Protein 4IX7 (pdb70)

Foldseek 3Di:
DFDDQQADLRQDATPVQVVPADLQDLLSNLLSLPVRRDPLVLLLQAAPDQDDDPVQPPHDDDRHHDDNSSLVSSLSRSCVRNVDDSVVSNVSSRVSSNVSNPCVVVVVV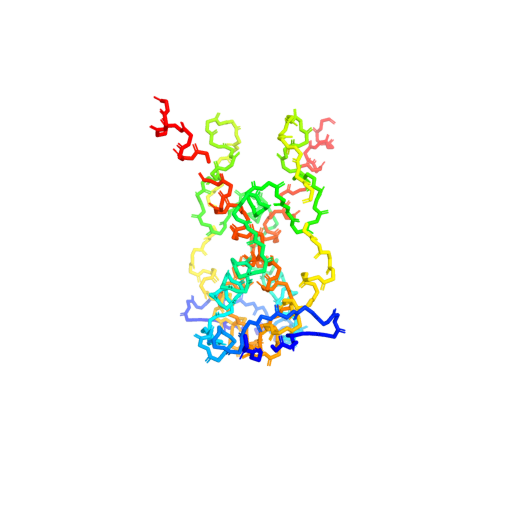D/DFDDQLAPLRQDFGPVLVVPQPLQDLLSNLLSLPVRRDPLVLLLQAAPPQDDDPVAPVHDDHGGHDDNSSLVSSLSNNCVSHVDDSVVSNVSSRVSSNVSNPVPVVVVVD

Sequence (220 aa):
DNVVSIGPNNTCVPASVFENINWSSVCSLATRRKLLVTIFDRETLATHSVTGKPSPAFKDQDKPLKRLDPGKIQDIIFAVTHKCCNASEKEVRRNNAITTKCADENKKIQNVKRRDNVVSIGPNNTCVPASVFENINWSSVCSLATRRKLLVTIFDRETLATHSVTGKPSPAFKDQDKPLKRLDPGKIQDIIFAVTHKCCNASEKEVRRNAITTKCADENKKIQNVKRR

Secondary structure (DSSP, 8-state):
----B-STT--B--HHHHTT--TTSHHHHHHHHHHHHS-HHHHHH--SS-PPPGGGTTS--------HHHHHHHHHHHHHHH---HHHHHHHHHHHHHHHH--HHHHHT-/----B-STT--B--HHHHHHS-TTSHHHHHHHHHHHHS-HHHHHH--SS----GGGTTS-PPP----HHHHHHHHHHHHHHH---HHHHHHHHHHHHHHHH--HHHHHH-

Radius of gyration: 21.56 Å; Cα contacts (8 Å, |Δi|>4): 276; chains: 2; bounding box: 58×49×48 Å

Structure (mmCIF, N/CA/C/O backbone):
data_4IX7
#
_entry.id   4IX7
#
_cell.length_a   43.382
_cell.length_b   75.464
_cell.length_c   89.809
_cell.angle_alpha   90.00
_cell.angle_beta   90.00
_cell.angle_gamma   90.00
#
_symmetry.space_group_name_H-M   'P 21 21 21'
#
loop_
_entity.id
_entity.type
_entity.pdbx_description
1 polymer "5'-D(*GP*TP*TP*CP*CP*AP*AP*TP*TP*GP*GP*AP*A)-3'"
2 polymer RE55538p
3 water water
#
loop_
_atom_site.group_PDB
_atom_site.id
_atom_site.type_symbol
_atom_site.label_atom_id
_atom_site.label_alt_id
_atom_site.label_comp_id
_atom_site.label_asym_id
_atom_site.label_entity_id
_atom_site.label_seq_id
_atom_site.pdbx_PDB_ins_code
_atom_site.Cartn_x
_atom_site.Cartn_y
_atom_site.Cartn_z
_atom_site.occupancy
_atom_site.B_iso_or_equiv
_atom_site.auth_seq_id
_atom_site.auth_comp_id
_atom_site.auth_asym_id
_atom_site.auth_atom_id
_atom_site.pdbx_PDB_model_num
ATOM 531 N N . ASP C 2 1 ? 38.572 -10.859 3.390 1.00 34.24 251 ASP A N 1
ATOM 532 C CA . ASP C 2 1 ? 37.677 -10.114 2.506 1.00 32.76 251 ASP A CA 1
ATOM 533 C C . ASP C 2 1 ? 36.871 -9.064 3.257 1.00 35.75 251 ASP A C 1
ATOM 534 O O . ASP C 2 1 ? 36.471 -9.275 4.405 1.00 35.32 251 ASP A O 1
ATOM 539 N N . ASN C 2 2 ? 36.629 -7.936 2.591 1.00 31.66 252 ASN A N 1
ATOM 540 C CA . ASN C 2 2 ? 35.750 -6.893 3.107 1.00 29.52 252 ASN A CA 1
ATOM 541 C C . ASN C 2 2 ? 34.366 -7.051 2.483 1.00 31.41 252 ASN A C 1
ATOM 542 O O . ASN C 2 2 ? 34.105 -6.564 1.378 1.00 29.28 252 ASN A O 1
ATOM 547 N N . VAL C 2 3 ? 33.488 -7.742 3.198 1.00 25.21 253 VAL A N 1
ATOM 548 C CA . VAL C 2 3 ? 32.175 -8.089 2.671 1.00 25.22 253 VAL A CA 1
ATOM 549 C C . VAL C 2 3 ? 31.156 -6.987 2.944 1.00 29.42 253 VAL A C 1
ATOM 550 O O . VAL C 2 3 ? 31.049 -6.486 4.067 1.00 27.16 253 VAL A O 1
ATOM 562 N N . VAL C 2 5 ? 27.336 -5.702 3.417 1.00 21.28 255 VAL A N 1
ATOM 563 C CA . VAL C 2 5 ? 26.076 -6.228 3.912 1.00 22.90 255 VAL A CA 1
ATOM 564 C C . VAL C 2 5 ? 24.931 -5.357 3.392 1.00 23.54 255 VAL A C 1
ATOM 565 O O . VAL C 2 5 ? 24.930 -4.141 3.592 1.00 21.06 255 VAL A O 1
ATOM 569 N N . SER C 2 6 ? 23.970 -5.975 2.707 1.00 19.71 256 SER A N 1
ATOM 570 C CA . SER C 2 6 ? 22.759 -5.283 2.269 1.00 20.53 256 SER A CA 1
ATOM 571 C C . SER C 2 6 ? 21.834 -5.081 3.464 1.00 22.66 256 SER A C 1
ATOM 572 O O . SER C 2 6 ? 21.439 -6.050 4.117 1.00 22.59 256 SER A O 1
ATOM 575 N N . ILE C 2 7 ? 21.486 -3.833 3.770 1.00 16.89 257 ILE A N 1
ATOM 576 C CA . ILE C 2 7 ? 20.728 -3.579 5.001 1.00 16.80 257 ILE A CA 1
ATOM 577 C C . ILE C 2 7 ? 19.210 -3.524 4.827 1.00 18.94 257 ILE A C 1
ATOM 578 O O . ILE C 2 7 ? 18.470 -3.527 5.814 1.00 19.12 257 ILE A O 1
ATOM 583 N N . GLY C 2 8 ? 18.744 -3.472 3.583 1.00 17.97 258 GLY A N 1
ATOM 584 C CA . GLY C 2 8 ? 17.314 -3.398 3.335 1.00 17.18 258 GLY A CA 1
ATOM 585 C C . GLY C 2 8 ? 16.957 -3.687 1.898 1.00 18.72 258 GLY A C 1
ATOM 586 O O . GLY C 2 8 ? 17.839 -3.930 1.074 1.00 19.61 258 GLY A O 1
ATOM 587 N N . PRO C 2 9 ? 15.656 -3.653 1.589 1.00 18.80 259 PRO A N 1
ATOM 588 C CA . PRO C 2 9 ? 15.169 -4.028 0.252 1.00 20.60 259 PRO A CA 1
ATOM 589 C C . PRO C 2 9 ? 15.739 -3.226 -0.922 1.00 20.87 259 PRO A C 1
ATOM 590 O O . PRO C 2 9 ? 15.669 -3.715 -2.052 1.00 22.27 259 PRO A O 1
ATOM 594 N N . ASN C 2 10 ? 16.276 -2.032 -0.685 1.00 19.87 260 ASN A N 1
ATOM 595 C CA . ASN C 2 10 ? 16.827 -1.234 -1.780 1.00 20.25 260 ASN A CA 1
ATOM 596 C C . ASN C 2 10 ? 18.326 -1.439 -1.976 1.00 17.89 260 ASN A C 1
ATOM 597 O O . ASN C 2 10 ? 18.966 -0.736 -2.761 1.00 20.88 260 ASN A O 1
ATOM 602 N N . ASN C 2 11 ? 18.871 -2.415 -1.256 1.00 19.41 261 ASN A N 1
ATOM 603 C CA . ASN C 2 11 ? 20.277 -2.793 -1.373 1.00 17.02 261 ASN A CA 1
ATOM 604 C C . ASN C 2 11 ? 21.271 -1.683 -0.998 1.00 17.97 261 ASN A C 1
ATOM 605 O O . ASN C 2 11 ? 22.384 -1.615 -1.523 1.00 21.00 261 ASN A O 1
ATOM 610 N N . THR C 2 12 ? 20.883 -0.826 -0.057 1.00 18.12 262 THR A N 1
ATOM 611 C CA . THR C 2 12 ? 21.856 0.078 0.536 1.00 15.15 262 THR A CA 1
ATOM 612 C C . THR C 2 12 ? 22.768 -0.789 1.393 1.00 15.05 262 THR A C 1
ATOM 613 O O . THR C 2 12 ? 22.286 -1.621 2.169 1.00 18.14 262 THR A O 1
ATOM 617 N N . CYS C 2 13 ? 24.076 -0.611 1.239 1.00 18.27 263 CYS A N 1
ATOM 618 C CA . CYS C 2 13 ? 25.041 -1.464 1.931 1.00 18.65 263 CYS A CA 1
ATOM 619 C C . CYS C 2 13 ? 25.995 -0.711 2.845 1.00 20.34 263 CYS A C 1
ATOM 620 O O . CYS C 2 13 ? 26.272 0.478 2.647 1.00 20.93 263 CYS A O 1
ATOM 623 N N . VAL C 2 14 ? 26.485 -1.431 3.850 1.00 19.09 264 VAL A N 1
ATOM 624 C CA . VAL C 2 14 ? 27.561 -0.971 4.716 1.00 18.46 264 VAL A CA 1
ATOM 625 C C . VAL C 2 14 ? 28.529 -2.139 4.868 1.00 19.66 264 VAL A C 1
ATOM 626 O O . VAL C 2 14 ? 28.132 -3.290 4.676 1.00 21.62 264 VAL A O 1
ATOM 630 N N . PRO C 2 15 ? 29.801 -1.859 5.201 1.00 18.28 265 PRO A N 1
ATOM 631 C CA . PRO C 2 15 ? 30.712 -2.992 5.392 1.00 16.70 265 PRO A CA 1
ATOM 632 C C . PRO C 2 15 ? 30.256 -3.879 6.545 1.00 20.97 265 PRO A C 1
ATOM 633 O O . PRO C 2 15 ? 29.638 -3.383 7.497 1.00 19.89 265 PRO A O 1
ATOM 637 N N . ALA C 2 16 ? 30.536 -5.178 6.453 1.00 19.76 266 ALA A N 1
ATOM 638 C CA . ALA C 2 16 ? 30.210 -6.095 7.542 1.00 21.46 266 ALA A CA 1
ATOM 639 C C . ALA C 2 16 ? 30.839 -5.645 8.854 1.00 19.88 266 ALA A C 1
ATOM 640 O O . ALA C 2 16 ? 30.227 -5.786 9.915 1.00 21.37 266 ALA A O 1
ATOM 642 N N . SER C 2 17 ? 32.050 -5.106 8.779 1.00 21.66 267 SER A N 1
ATOM 643 C CA . SER C 2 17 ? 32.756 -4.648 9.974 1.00 21.18 267 SER A CA 1
ATOM 644 C C . SER C 2 17 ? 31.929 -3.600 10.721 1.00 19.68 267 SER A C 1
ATOM 645 O O . SER C 2 17 ? 31.923 -3.564 11.952 1.00 25.76 267 SER A O 1
ATOM 648 N N . VAL C 2 18 ? 31.212 -2.769 9.971 1.00 17.60 268 VAL A N 1
ATOM 649 C CA . VAL C 2 18 ? 30.358 -1.763 10.578 1.00 19.19 268 VAL A CA 1
ATOM 650 C C . VAL C 2 18 ? 29.053 -2.390 11.069 1.00 18.53 268 VAL A C 1
ATOM 651 O O . VAL C 2 18 ? 28.660 -2.207 12.224 1.00 19.71 268 VAL A O 1
ATOM 655 N N . PHE C 2 19 ? 28.396 -3.155 10.198 1.00 17.77 269 PHE A N 1
ATOM 656 C CA . PHE C 2 19 ? 27.096 -3.736 10.516 1.00 20.38 269 PHE A CA 1
ATOM 657 C C . PHE C 2 19 ? 27.144 -4.605 11.770 1.00 17.37 269 PHE A C 1
ATOM 658 O O . PHE C 2 19 ? 26.272 -4.516 12.635 1.00 21.11 269 PHE A O 1
ATOM 666 N N . GLU C 2 20 ? 28.167 -5.443 11.865 1.00 21.64 270 GLU A N 1
ATOM 667 C CA . GLU C 2 20 ? 28.274 -6.377 12.984 1.00 19.93 270 GLU A CA 1
ATOM 668 C C . GLU C 2 20 ? 28.662 -5.713 14.302 1.00 19.60 270 GLU A C 1
ATOM 669 O O . GLU C 2 20 ? 28.496 -6.311 15.357 1.00 21.52 270 GLU A O 1
ATOM 675 N N . ASN C 2 21 ? 29.146 -4.476 14.245 1.00 19.30 271 ASN A N 1
ATOM 676 C CA . ASN C 2 21 ? 29.611 -3.796 15.453 1.00 17.84 271 ASN A CA 1
ATOM 677 C C . ASN C 2 21 ? 28.617 -2.749 15.967 1.00 21.51 271 ASN A C 1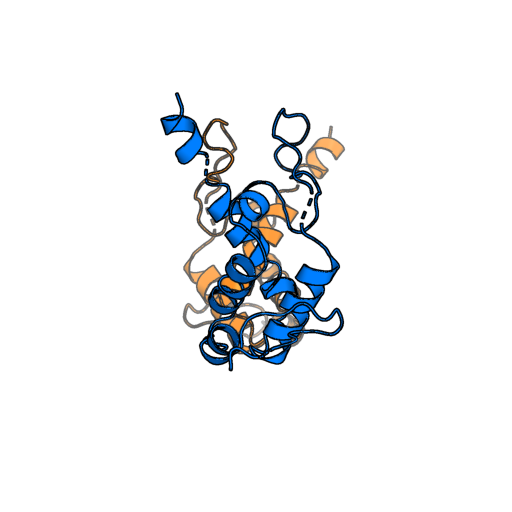
ATOM 678 O O . ASN C 2 21 ? 28.884 -2.040 16.937 1.00 23.65 271 ASN A O 1
ATOM 683 N N . ILE C 2 22 ? 27.466 -2.659 15.317 1.00 24.06 272 ILE A N 1
ATOM 684 C CA . ILE C 2 22 ? 26.409 -1.769 15.784 1.00 22.80 272 ILE A CA 1
ATOM 685 C C . ILE C 2 22 ? 25.729 -2.337 17.030 1.00 24.38 272 ILE A C 1
ATOM 686 O O . ILE C 2 22 ? 25.409 -3.528 17.091 1.00 26.67 272 ILE A O 1
ATOM 691 N N . ASN C 2 23 ? 25.518 -1.488 18.032 1.00 25.25 273 ASN A N 1
ATOM 692 C CA . ASN C 2 23 ? 24.725 -1.893 19.183 1.00 25.46 273 ASN A CA 1
ATOM 693 C C . ASN C 2 23 ? 23.255 -1.666 18.869 1.00 24.80 273 ASN A C 1
ATOM 694 O O . ASN C 2 23 ? 22.750 -0.541 18.956 1.00 27.12 273 ASN A O 1
ATOM 699 N N . TRP C 2 24 ? 22.569 -2.742 18.507 1.00 26.75 274 TRP A N 1
ATOM 700 C CA . TRP C 2 24 ? 21.176 -2.651 18.105 1.00 25.59 274 TRP A CA 1
ATOM 701 C C . TRP C 2 24 ? 20.228 -2.498 19.301 1.00 27.07 274 TRP A C 1
ATOM 702 O O . TRP C 2 24 ? 19.015 -2.517 19.137 1.00 34.33 274 TRP A O 1
ATOM 713 N N . SER C 2 25 ? 20.775 -2.346 20.503 1.00 30.11 275 SER A N 1
ATOM 714 C CA A SER C 2 25 ? 19.943 -2.151 21.688 0.46 29.22 275 SER A CA 1
ATOM 715 C CA B SER C 2 25 ? 19.939 -2.151 21.686 0.54 29.22 275 SER A CA 1
ATOM 716 C C . SER C 2 25 ? 19.623 -0.676 21.920 1.00 32.26 275 SER A C 1
ATOM 717 O O . SER C 2 25 ? 18.721 -0.345 22.688 1.00 29.30 275 SER A O 1
ATOM 722 N N . VAL C 2 26 ? 20.375 0.206 21.259 1.00 28.08 276 VAL A N 1
ATOM 723 C CA . VAL C 2 26 ? 20.144 1.650 21.362 1.00 21.52 276 VAL A CA 1
ATOM 724 C C . VAL C 2 26 ? 19.829 2.228 19.985 1.00 16.83 276 VAL A C 1
ATOM 725 O O . VAL C 2 26 ? 20.739 2.491 19.191 1.00 20.60 276 VAL A O 1
ATOM 729 N N . CYS C 2 27 ? 18.536 2.412 19.728 1.00 20.27 277 CYS A N 1
ATOM 730 C CA . CYS C 2 27 ? 18.015 2.791 18.410 1.00 19.87 277 CYS A CA 1
ATOM 731 C C . CYS C 2 27 ? 18.731 3.983 17.816 1.00 20.34 277 CYS A C 1
ATOM 732 O O . CYS C 2 27 ? 19.167 3.951 16.663 1.00 17.54 277 CYS A O 1
ATOM 735 N N . SER C 2 28 ? 18.862 5.038 18.612 1.00 16.75 278 SER A N 1
ATOM 736 C CA . SER C 2 28 ? 19.417 6.279 18.108 1.00 14.00 278 SER A CA 1
ATOM 737 C C . SER C 2 28 ? 20.877 6.145 17.686 1.00 15.06 278 SER A C 1
ATOM 738 O O . SER C 2 28 ? 21.285 6.678 16.653 1.00 15.36 278 SER A O 1
ATOM 741 N N . LEU C 2 29 ? 21.659 5.420 18.473 1.00 15.44 279 LEU A N 1
ATOM 742 C CA . LEU C 2 29 ? 23.069 5.266 18.156 1.00 14.24 279 LEU A CA 1
ATOM 743 C C . LEU C 2 29 ? 23.239 4.381 16.921 1.00 14.60 279 LEU A C 1
ATOM 744 O O . LEU C 2 29 ? 24.111 4.634 16.097 1.00 15.96 279 LEU A O 1
ATOM 749 N N . ALA C 2 30 ? 22.399 3.360 16.791 1.00 14.18 280 ALA A N 1
ATOM 750 C CA . ALA C 2 30 ? 22.458 2.491 15.616 1.00 14.55 280 ALA A CA 1
ATOM 751 C C . ALA C 2 30 ? 22.171 3.301 14.352 1.00 15.29 280 ALA A C 1
ATOM 752 O O . ALA C 2 30 ? 22.865 3.174 13.336 1.00 16.21 280 ALA A O 1
ATOM 754 N N . THR C 2 31 ? 21.156 4.154 14.445 1.00 13.27 281 THR A N 1
ATOM 755 C CA . THR C 2 31 ? 20.744 5.006 13.337 1.00 15.00 281 THR A CA 1
ATOM 756 C C . THR C 2 31 ? 21.867 5.971 12.958 1.00 14.87 281 THR A C 1
ATOM 757 O O . THR C 2 31 ? 22.204 6.123 11.782 1.00 13.60 281 THR A O 1
ATOM 761 N N . ARG C 2 32 ? 22.473 6.606 13.955 1.00 12.10 282 ARG A N 1
ATOM 762 C CA A ARG C 2 32 ? 23.567 7.538 13.699 0.58 13.93 282 ARG A CA 1
ATOM 763 C CA B ARG C 2 32 ? 23.555 7.544 13.685 0.42 13.94 282 ARG A CA 1
ATOM 764 C C . ARG C 2 32 ? 24.723 6.853 12.985 1.00 13.36 282 ARG A C 1
ATOM 765 O O . ARG C 2 32 ? 25.295 7.402 12.043 1.00 14.61 282 ARG A O 1
ATOM 780 N N . LYS C 2 33 ? 25.070 5.646 13.430 1.00 13.29 283 LYS A N 1
ATOM 781 C CA . LYS C 2 33 ? 26.196 4.947 12.817 1.00 16.99 283 LYS A CA 1
ATOM 782 C C . LYS C 2 33 ? 25.918 4.625 11.358 1.00 14.10 283 LYS A C 1
ATOM 783 O O . LYS C 2 33 ? 26.782 4.813 10.499 1.00 15.91 283 LYS A O 1
ATOM 789 N N . LEU C 2 34 ? 24.712 4.144 11.073 1.00 14.13 284 LEU A N 1
ATOM 790 C CA . LEU C 2 34 ? 24.363 3.847 9.687 1.00 13.51 284 LEU A CA 1
ATOM 791 C C . LEU C 2 34 ? 24.421 5.126 8.860 1.00 13.53 284 LEU A C 1
ATOM 792 O O . LEU C 2 34 ? 24.943 5.122 7.747 1.00 13.79 284 LEU A O 1
ATOM 797 N N . LEU C 2 35 ? 23.882 6.219 9.394 1.00 12.59 285 LEU A N 1
ATOM 798 C CA . LEU C 2 35 ? 23.879 7.483 8.658 1.00 13.37 285 LEU A CA 1
ATOM 799 C C . LEU C 2 35 ? 25.265 7.967 8.256 1.00 13.65 285 LEU A C 1
ATOM 800 O O . LEU C 2 35 ? 25.462 8.381 7.117 1.00 13.12 285 LEU A O 1
ATOM 805 N N . VAL C 2 36 ? 26.227 7.928 9.174 1.00 13.88 286 VAL A N 1
ATOM 806 C CA . VAL C 2 36 ? 27.559 8.432 8.848 1.00 13.99 286 VAL A CA 1
ATOM 807 C C . VAL C 2 36 ? 28.356 7.453 8.001 1.00 14.22 286 VAL A C 1
ATOM 808 O O . VAL C 2 36 ? 29.423 7.797 7.492 1.00 17.43 286 VAL A O 1
ATOM 812 N N . THR C 2 37 ? 27.842 6.233 7.864 1.00 14.71 287 THR A N 1
ATOM 813 C CA . THR C 2 37 ? 28.458 5.248 6.979 1.00 13.13 287 THR A CA 1
ATOM 814 C C . THR C 2 37 ? 27.942 5.406 5.550 1.00 13.59 287 THR A C 1
ATOM 815 O O . THR C 2 37 ? 28.692 5.245 4.580 1.00 18.01 287 THR A O 1
ATOM 819 N N . ILE C 2 38 ? 26.673 5.779 5.428 1.00 13.51 288 ILE A N 1
ATOM 820 C CA . ILE C 2 38 ? 25.967 5.786 4.148 1.00 13.44 288 ILE A CA 1
ATOM 821 C C . ILE C 2 38 ? 26.011 7.161 3.469 1.00 17.45 288 ILE A C 1
ATOM 822 O O . ILE C 2 38 ? 26.043 7.255 2.233 1.00 18.88 288 ILE A O 1
ATOM 827 N N . PHE C 2 39 ? 26.046 8.217 4.278 1.00 14.51 289 PHE A N 1
ATOM 828 C CA . PHE C 2 39 ? 26.056 9.597 3.785 1.00 15.54 289 PHE A CA 1
ATOM 829 C C . PHE C 2 39 ? 27.292 10.326 4.283 1.00 17.11 289 PHE A C 1
ATOM 830 O O . PHE C 2 39 ? 27.715 10.111 5.420 1.00 17.12 289 PHE A O 1
ATOM 838 N N . ASP C 2 40 ? 27.873 11.201 3.462 1.00 18.51 290 ASP A N 1
ATOM 839 C CA . ASP C 2 40 ? 28.931 12.055 3.996 1.00 16.37 290 ASP A CA 1
ATOM 840 C C . ASP C 2 40 ? 28.342 13.130 4.920 1.00 17.08 290 ASP A C 1
ATOM 841 O O . ASP C 2 40 ? 27.137 13.416 4.869 1.00 16.73 290 ASP A O 1
ATOM 846 N N . ARG C 2 41 ? 29.174 13.698 5.789 1.00 18.99 291 ARG A N 1
ATOM 847 C CA . ARG C 2 41 ? 28.675 14.639 6.791 1.00 19.25 291 ARG A CA 1
ATOM 848 C C . ARG C 2 41 ? 28.069 15.869 6.134 1.00 16.17 291 ARG A C 1
ATOM 849 O O . ARG C 2 41 ? 27.096 16.427 6.641 1.00 18.41 291 ARG A O 1
ATOM 857 N N . GLU C 2 42 ? 28.639 16.290 5.008 1.00 17.77 292 GLU A N 1
ATOM 858 C CA . GLU C 2 42 ? 28.124 17.470 4.312 1.00 21.35 292 GLU A CA 1
ATOM 859 C C . GLU C 2 42 ? 26.687 17.256 3.839 1.00 18.87 292 GLU A C 1
ATOM 860 O O . GLU C 2 42 ? 25.860 18.159 3.936 1.00 18.74 292 GLU A O 1
ATOM 866 N N . THR C 2 43 ? 26.397 16.061 3.332 1.00 16.45 293 THR A N 1
ATOM 867 C CA . THR C 2 43 ? 25.036 15.715 2.933 1.00 14.85 293 THR A CA 1
ATOM 868 C C . THR C 2 43 ? 24.077 15.770 4.127 1.00 13.80 293 THR A C 1
ATOM 869 O O . THR C 2 43 ? 22.983 16.338 4.033 1.00 15.08 293 THR A O 1
ATOM 873 N N . LEU C 2 44 ? 24.493 15.181 5.248 1.00 14.47 294 LEU A N 1
ATOM 874 C CA . LEU C 2 44 ? 23.674 15.190 6.453 1.00 14.36 294 LEU A CA 1
ATOM 875 C C . LEU C 2 44 ? 23.441 16.612 6.949 1.00 14.26 294 LEU A C 1
ATOM 876 O O . LEU C 2 44 ? 22.375 16.933 7.482 1.00 17.02 294 LEU A O 1
ATOM 881 N N . ALA C 2 45 ? 24.447 17.464 6.771 1.00 15.41 295 ALA A N 1
ATOM 882 C CA . ALA C 2 45 ? 24.365 18.819 7.302 1.00 16.56 295 ALA A CA 1
ATOM 883 C C . ALA C 2 45 ? 23.474 19.725 6.453 1.00 21.53 295 ALA A C 1
ATOM 884 O O . ALA C 2 45 ? 22.979 20.746 6.934 1.00 22.86 295 ALA A O 1
ATOM 886 N N . THR C 2 46 ? 23.260 19.348 5.199 1.00 16.17 296 THR A N 1
ATOM 887 C CA . THR C 2 46 ? 22.523 20.206 4.263 1.00 14.05 296 THR A CA 1
ATOM 888 C C . THR C 2 46 ? 21.180 19.648 3.822 1.00 15.85 296 THR A C 1
ATOM 889 O O . THR C 2 46 ? 20.462 20.304 3.068 1.00 17.50 296 THR A O 1
ATOM 893 N N . HIS C 2 47 ? 20.845 18.441 4.272 1.00 14.07 297 HIS A N 1
ATOM 894 C CA . HIS C 2 47 ? 19.595 17.789 3.899 1.00 14.48 297 HIS A CA 1
ATOM 895 C C . HIS C 2 47 ? 18.753 17.530 5.138 1.00 14.03 297 HIS A C 1
ATOM 896 O O . HIS C 2 47 ? 19.232 17.672 6.265 1.00 16.24 297 HIS A O 1
ATOM 903 N N . SER C 2 48 ? 17.501 17.150 4.912 1.00 15.40 298 SER A N 1
ATOM 904 C CA . SER C 2 48 ? 16.595 16.764 5.976 1.00 15.08 298 SER A CA 1
ATOM 905 C C . SER C 2 48 ? 15.886 15.455 5.635 1.00 14.61 298 SER A C 1
ATOM 906 O O . SER C 2 48 ? 15.986 14.943 4.516 1.00 15.98 298 SER A O 1
ATOM 909 N N . VAL C 2 49 ? 15.134 14.923 6.593 1.00 13.47 299 VAL A N 1
ATOM 910 C CA . VAL C 2 49 ? 14.390 13.697 6.347 1.00 13.33 299 VAL A CA 1
ATOM 911 C C . VAL C 2 49 ? 13.331 13.886 5.267 1.00 15.42 299 VAL A C 1
ATOM 912 O O . VAL C 2 49 ? 13.192 13.040 4.378 1.00 17.97 299 VAL A O 1
ATOM 916 N N . THR C 2 50 ? 12.606 15.001 5.331 1.00 14.87 300 THR A N 1
ATOM 917 C CA . THR C 2 50 ? 11.439 15.211 4.467 1.00 14.11 300 THR A CA 1
ATOM 918 C C . THR C 2 50 ? 11.624 16.217 3.335 1.00 15.94 300 THR A C 1
ATOM 919 O O . THR C 2 50 ? 10.841 16.219 2.380 1.00 19.23 300 THR A O 1
ATOM 923 N N . GLY C 2 51 ? 12.627 17.083 3.447 1.00 16.64 301 GLY A N 1
ATOM 924 C CA . GLY C 2 51 ? 12.828 18.141 2.470 1.00 17.51 301 GLY A CA 1
ATOM 925 C C . GLY C 2 51 ? 11.822 19.281 2.583 1.00 16.64 301 GLY A C 1
ATOM 926 O O . GLY C 2 51 ? 11.805 20.180 1.741 1.00 21.85 301 GLY A O 1
ATOM 927 N N . LYS C 2 52 ? 10.994 19.261 3.621 1.00 18.08 302 LYS A N 1
ATOM 928 C CA . LYS C 2 52 ? 9.996 20.312 3.806 1.00 19.54 302 LYS A CA 1
ATOM 929 C C . LYS C 2 52 ? 10.532 21.367 4.759 1.00 17.91 302 LYS A C 1
ATOM 930 O O . LYS C 2 52 ? 11.311 21.056 5.651 1.00 16.90 302 LYS A O 1
ATOM 936 N N . PRO C 2 53 ? 10.134 22.635 4.566 1.00 17.79 303 PRO A N 1
ATOM 937 C CA . PRO C 2 53 ? 10.609 23.692 5.462 1.00 17.09 303 PRO A CA 1
ATOM 938 C C . PRO C 2 53 ? 9.961 23.577 6.837 1.00 16.09 303 PRO A C 1
ATOM 939 O O . PRO C 2 53 ? 8.871 23.000 6.957 1.00 20.08 303 PRO A O 1
ATOM 943 N N . SER C 2 54 ? 10.631 24.103 7.857 1.00 18.78 304 SER A N 1
ATOM 944 C CA . SER C 2 54 ? 10.054 24.130 9.189 1.00 21.74 304 SER A CA 1
ATOM 945 C C . SER C 2 54 ? 8.864 25.071 9.178 1.00 21.42 304 SER A C 1
ATOM 946 O O . SER C 2 54 ? 8.941 26.165 8.619 1.00 20.34 304 SER A O 1
ATOM 949 N N . PRO C 2 55 ? 7.757 24.655 9.799 1.00 19.21 305 PRO A N 1
ATOM 950 C CA . PRO C 2 55 ? 6.584 25.525 9.882 1.00 19.55 305 PRO A CA 1
ATOM 951 C C . PRO C 2 55 ? 6.875 26.742 10.756 1.00 25.42 305 PRO A C 1
ATOM 952 O O . PRO C 2 55 ? 6.217 27.778 10.638 1.00 30.28 305 PRO A O 1
ATOM 956 N N . ALA C 2 56 ? 7.868 26.604 11.627 1.00 24.32 306 ALA A N 1
ATOM 957 C CA . ALA C 2 56 ? 8.130 27.580 12.681 1.00 25.74 306 ALA A CA 1
ATOM 958 C C . ALA C 2 56 ? 9.005 28.722 12.203 1.00 34.14 306 ALA A C 1
ATOM 959 O O . ALA C 2 56 ? 9.265 29.675 12.945 1.00 35.88 306 ALA A O 1
ATOM 961 N N . PHE C 2 57 ? 9.472 28.611 10.965 1.00 30.09 307 PHE A N 1
ATOM 962 C CA . PHE C 2 57 ? 10.332 29.625 10.381 1.00 43.34 307 PHE A CA 1
ATOM 963 C C . PHE C 2 57 ? 9.881 29.920 8.960 1.00 49.20 307 PHE A C 1
ATOM 964 O O . PHE C 2 57 ? 10.692 30.183 8.071 1.00 50.30 307 PHE A O 1
ATOM 972 N N . LYS C 2 58 ? 8.565 29.869 8.765 1.00 54.12 308 LYS A N 1
ATOM 973 C CA . LYS C 2 58 ? 7.958 30.221 7.490 1.00 59.18 308 LYS A CA 1
ATOM 974 C C . LYS C 2 58 ? 8.108 31.724 7.280 1.00 66.08 308 LYS A C 1
ATOM 975 O O . LYS C 2 58 ? 8.185 32.486 8.249 1.00 63.61 308 LYS A O 1
ATOM 981 N N . ASP C 2 59 ? 8.162 32.139 6.016 1.00 69.97 309 ASP A N 1
ATOM 982 C CA . ASP C 2 59 ? 8.399 33.537 5.659 1.00 69.64 309 ASP A CA 1
ATOM 983 C C . ASP C 2 59 ? 9.717 34.056 6.233 1.00 66.59 309 ASP A C 1
ATOM 984 O O . ASP C 2 59 ? 9.801 35.198 6.684 1.00 69.85 309 ASP A O 1
ATOM 989 N N . GLN C 2 60 ? 10.738 33.205 6.223 1.00 61.33 310 GLN A N 1
ATOM 990 C CA . GLN C 2 60 ? 12.084 33.622 6.599 1.00 56.98 310 GLN A CA 1
ATOM 991 C C . GLN C 2 60 ? 13.081 33.285 5.499 1.00 60.18 310 GLN A C 1
ATOM 992 O O . GLN C 2 60 ? 12.702 32.790 4.436 1.00 57.67 310 GLN A O 1
ATOM 998 N N . ASP C 2 61 ? 14.355 33.554 5.760 1.00 57.37 311 ASP A N 1
ATOM 999 C CA . ASP C 2 61 ? 15.392 33.338 4.763 1.00 53.95 311 ASP A CA 1
ATOM 1000 C C . ASP C 2 61 ? 16.311 32.189 5.157 1.00 51.96 311 ASP A C 1
ATOM 1001 O O . ASP C 2 61 ? 17.513 32.221 4.882 1.00 52.96 311 ASP A O 1
ATOM 1003 N N . LYS C 2 62 ? 15.746 31.179 5.810 1.00 49.78 312 LYS A N 1
ATOM 1004 C CA . LYS C 2 62 ? 16.502 29.973 6.110 1.00 43.66 312 LYS A CA 1
ATOM 1005 C C . LYS C 2 62 ? 16.652 29.158 4.831 1.00 32.65 312 LYS A C 1
ATOM 1006 O O . LYS C 2 62 ? 15.735 29.120 4.012 1.00 37.76 312 LYS A O 1
ATOM 1012 N N . PRO C 2 63 ? 17.817 28.519 4.645 1.00 30.64 313 PRO A N 1
ATOM 1013 C CA . PRO C 2 63 ? 18.024 27.660 3.471 1.00 34.76 313 PRO A CA 1
ATOM 1014 C C . PRO C 2 63 ? 17.003 26.518 3.444 1.00 31.80 313 PRO A C 1
ATOM 1015 O O . PRO C 2 63 ? 16.719 25.961 4.500 1.00 28.71 313 PRO A O 1
ATOM 1019 N N . LEU C 2 64 ? 16.443 26.183 2.281 1.00 31.84 314 LEU A N 1
ATOM 1020 C CA . LEU C 2 64 ? 15.554 25.020 2.208 1.00 28.16 314 LEU A CA 1
ATOM 1021 C C . LEU C 2 64 ? 16.369 23.753 1.933 1.00 28.23 314 LEU A C 1
ATOM 1022 O O . LEU C 2 64 ? 16.989 23.620 0.878 1.00 31.19 314 LEU A O 1
ATOM 1027 N N . LYS C 2 65 ? 16.368 22.829 2.889 1.00 21.36 315 LYS A N 1
ATOM 1028 C CA . LYS C 2 65 ? 17.140 21.595 2.763 1.00 16.69 315 LYS A CA 1
ATOM 1029 C C . LYS C 2 65 ? 16.371 20.549 1.984 1.00 19.05 315 LYS A C 1
ATOM 1030 O O . LYS C 2 65 ? 15.167 20.357 2.218 1.00 19.49 315 LYS A O 1
ATOM 1036 N N . ARG C 2 66 ? 17.051 19.876 1.060 1.00 15.56 316 ARG A N 1
ATOM 1037 C CA . ARG C 2 66 ? 16.418 18.821 0.266 1.00 15.87 316 ARG A CA 1
ATOM 1038 C C . ARG C 2 66 ? 16.336 17.532 1.068 1.00 17.86 316 ARG A C 1
ATOM 1039 O O . ARG C 2 66 ? 17.061 17.348 2.048 1.00 16.05 316 ARG A O 1
ATOM 1055 N N . LEU C 2 68 ? 16.957 13.710 2.140 1.00 14.36 318 LEU A N 1
ATOM 1056 C CA . LEU C 2 68 ? 17.948 12.647 1.998 1.00 14.24 318 LEU A CA 1
ATOM 1057 C C . LEU C 2 68 ? 17.385 11.575 1.071 1.00 14.40 318 LEU A C 1
ATOM 1058 O O . LEU C 2 68 ? 16.173 11.340 1.054 1.00 15.78 318 LEU A O 1
ATOM 1063 N N . ASP C 2 69 ? 18.269 10.938 0.305 1.00 15.39 319 ASP A N 1
ATOM 1064 C CA . ASP C 2 69 ? 17.925 9.848 -0.618 1.00 16.62 319 ASP A CA 1
ATOM 1065 C C . ASP C 2 69 ? 16.869 8.936 0.007 1.00 15.37 319 ASP A C 1
ATOM 1066 O O . ASP C 2 69 ? 17.156 8.250 0.989 1.00 17.51 319 ASP A O 1
ATOM 1071 N N . PRO C 2 70 ? 15.636 8.942 -0.536 1.00 14.17 320 PRO A N 1
ATOM 1072 C CA . PRO C 2 70 ? 14.540 8.210 0.105 1.00 16.68 320 PRO A CA 1
ATOM 1073 C C . PRO C 2 70 ? 14.773 6.704 0.170 1.00 16.11 320 PRO A C 1
ATOM 1074 O O . PRO C 2 70 ? 14.356 6.084 1.143 1.00 17.23 320 PRO A O 1
ATOM 1078 N N . GLY C 2 71 ? 15.407 6.125 -0.849 1.00 17.13 321 GLY A N 1
ATOM 1079 C CA . GLY C 2 71 ? 15.627 4.691 -0.870 1.00 19.12 321 GLY A CA 1
ATOM 1080 C C . GLY C 2 71 ? 16.608 4.270 0.209 1.00 16.53 321 GLY A C 1
ATOM 1081 O O . GLY C 2 71 ? 16.434 3.234 0.863 1.00 17.60 321 GLY A O 1
ATOM 1082 N N . LYS C 2 72 ? 17.632 5.090 0.413 1.00 16.59 322 LYS A N 1
ATOM 1083 C CA . LYS C 2 72 ? 18.617 4.832 1.458 1.00 15.68 322 LYS A CA 1
ATOM 1084 C C . LYS C 2 72 ? 17.999 4.992 2.853 1.00 15.53 322 LYS A C 1
ATOM 1085 O O . LYS C 2 72 ? 18.245 4.184 3.761 1.00 15.14 322 LYS A O 1
ATOM 1091 N N . ILE C 2 73 ? 17.176 6.019 3.021 1.00 14.99 323 ILE A N 1
ATOM 1092 C CA . ILE C 2 73 ? 16.497 6.237 4.291 1.00 14.22 323 ILE A CA 1
ATOM 1093 C C . ILE C 2 73 ? 15.544 5.081 4.587 1.00 16.22 323 ILE A C 1
ATOM 1094 O O . ILE C 2 73 ? 15.495 4.587 5.710 1.00 16.13 323 ILE A O 1
ATOM 1099 N N . GLN C 2 74 ? 14.811 4.635 3.567 1.00 13.34 324 GLN A N 1
ATOM 1100 C CA . GLN C 2 74 ? 13.903 3.502 3.723 1.00 15.71 324 GLN A CA 1
ATOM 1101 C C . GLN C 2 74 ? 14.666 2.271 4.209 1.00 17.58 324 GLN A C 1
ATOM 1102 O O . GLN C 2 74 ? 14.183 1.536 5.069 1.00 17.26 324 GLN A O 1
ATOM 1108 N N . ASP C 2 75 ? 15.869 2.065 3.679 1.00 17.18 325 ASP A N 1
ATOM 1109 C CA . ASP C 2 75 ? 16.682 0.925 4.091 1.00 17.02 325 ASP A CA 1
ATOM 1110 C C . ASP C 2 75 ? 17.170 1.053 5.528 1.00 16.41 325 ASP A C 1
ATOM 1111 O O . ASP C 2 75 ? 17.198 0.064 6.266 1.00 17.15 325 ASP A O 1
ATOM 1116 N N . ILE C 2 76 ? 17.557 2.263 5.927 1.00 15.52 326 ILE A N 1
ATOM 1117 C CA . ILE C 2 76 ? 17.994 2.483 7.299 1.00 16.99 326 ILE A CA 1
ATOM 1118 C C . ILE C 2 76 ? 16.849 2.195 8.255 1.00 16.49 326 ILE A C 1
ATOM 1119 O O . ILE C 2 76 ? 17.035 1.527 9.271 1.00 17.85 326 ILE A O 1
ATOM 1124 N N . ILE C 2 77 ? 15.657 2.674 7.917 1.00 14.50 327 ILE A N 1
ATOM 1125 C CA . ILE C 2 77 ? 14.479 2.423 8.747 1.00 16.25 327 ILE A CA 1
ATOM 1126 C C . ILE C 2 77 ? 14.188 0.926 8.801 1.00 16.11 327 ILE A C 1
ATOM 1127 O O . ILE C 2 77 ? 13.921 0.381 9.869 1.00 18.03 327 ILE A O 1
ATOM 1132 N N . PHE C 2 78 ? 14.270 0.258 7.655 1.00 16.66 328 PHE A N 1
ATOM 1133 C CA . PHE C 2 78 ? 14.074 -1.187 7.616 1.00 18.09 328 PHE A CA 1
ATOM 1134 C C . PHE C 2 78 ? 15.023 -1.903 8.573 1.00 21.18 328 PHE A C 1
ATOM 1135 O O . PHE C 2 78 ? 14.593 -2.722 9.392 1.00 21.40 328 PHE A O 1
ATOM 1143 N N . ALA C 2 79 ? 16.311 -1.592 8.475 1.00 16.82 329 ALA A N 1
ATOM 1144 C CA . ALA C 2 79 ? 17.308 -2.286 9.277 1.00 18.14 329 ALA A CA 1
ATOM 1145 C C . ALA C 2 79 ? 17.119 -2.034 10.775 1.00 18.96 329 ALA A C 1
ATOM 1146 O O . ALA C 2 79 ? 17.147 -2.969 11.581 1.00 19.91 329 ALA A O 1
ATOM 1148 N N . VAL C 2 80 ? 16.937 -0.773 11.156 1.00 17.24 330 VAL A N 1
ATOM 1149 C CA . VAL C 2 80 ? 16.871 -0.440 12.580 1.00 16.79 330 VAL A CA 1
ATOM 1150 C C . VAL C 2 80 ? 15.587 -0.979 13.220 1.00 21.17 330 VAL A C 1
ATOM 1151 O O . VAL C 2 80 ? 15.625 -1.556 14.304 1.00 23.48 330 VAL A O 1
ATOM 1155 N N . THR C 2 81 ? 14.456 -0.822 12.545 1.00 17.98 331 THR A N 1
ATOM 1156 C CA . THR C 2 81 ? 13.199 -1.343 13.092 1.00 21.47 331 THR A CA 1
ATOM 1157 C C . THR C 2 81 ? 13.188 -2.865 13.226 1.00 23.00 331 THR A C 1
ATOM 1158 O O . THR C 2 81 ? 12.547 -3.393 14.135 1.00 31.42 331 THR A O 1
ATOM 1162 N N . HIS C 2 82 ? 13.892 -3.567 12.340 1.00 19.07 332 HIS A N 1
ATOM 1163 C CA . HIS C 2 82 ? 13.948 -5.029 12.395 1.00 25.51 332 HIS A CA 1
ATOM 1164 C C . HIS C 2 82 ? 14.965 -5.557 13.407 1.00 28.14 332 HIS A C 1
ATOM 1165 O O . HIS C 2 82 ? 14.857 -6.696 13.858 1.00 35.86 332 HIS A O 1
ATOM 1172 N N . LYS C 2 83 ? 15.948 -4.740 13.766 1.00 20.92 333 LYS A N 1
ATOM 1173 C CA . LYS C 2 83 ? 17.014 -5.201 14.653 1.00 24.50 333 LYS A CA 1
ATOM 1174 C C . LYS C 2 83 ? 16.966 -4.585 16.050 1.00 27.78 333 LYS A C 1
ATOM 1175 O O . LYS C 2 83 ? 17.519 -5.143 17.004 1.00 27.56 333 LYS A O 1
ATOM 1181 N N . CYS C 2 84 ? 16.313 -3.433 16.170 1.00 27.65 334 CYS A N 1
ATOM 1182 C CA A CYS C 2 84 ? 16.204 -2.751 17.452 0.54 31.85 334 CYS A CA 1
ATOM 1183 C CA B CYS C 2 84 ? 16.201 -2.747 17.451 0.46 31.85 334 CYS A CA 1
ATOM 1184 C C . CYS C 2 84 ? 14.791 -2.854 18.006 1.00 33.73 334 CYS A C 1
ATOM 1185 O O . CYS C 2 84 ? 14.565 -2.599 19.189 1.00 38.78 334 CYS A O 1
ATOM 1190 N N . ASN C 2 85 ? 13.850 -3.227 17.141 1.00 32.85 335 ASN A N 1
ATOM 1191 C CA . ASN C 2 85 ? 12.435 -3.280 17.492 1.00 41.87 335 ASN A CA 1
ATOM 1192 C C . ASN C 2 85 ? 11.913 -1.910 17.934 1.00 38.98 335 ASN A C 1
ATOM 1193 O O . ASN C 2 85 ? 11.166 -1.787 18.903 1.00 45.28 335 ASN A O 1
ATOM 1198 N N . ALA C 2 86 ? 12.339 -0.884 17.204 1.00 35.16 336 ALA A N 1
ATOM 1199 C CA . ALA C 2 86 ? 11.895 0.486 17.415 1.00 31.59 336 ALA A CA 1
ATOM 1200 C C . ALA C 2 86 ? 10.820 0.778 16.388 1.00 23.80 336 ALA A C 1
ATOM 1201 O O . ALA C 2 86 ? 10.702 0.061 15.397 1.00 26.03 336 ALA A O 1
ATOM 1203 N N . SER C 2 87 ? 10.029 1.822 16.608 1.00 23.29 337 SER A N 1
ATOM 1204 C CA . SER C 2 87 ? 9.034 2.200 15.611 1.00 25.97 337 SER A CA 1
ATOM 1205 C C . SER C 2 87 ? 9.710 2.981 14.496 1.00 21.17 337 SER A C 1
ATOM 1206 O O . SER C 2 87 ? 10.808 3.521 14.675 1.00 21.76 337 SER A O 1
ATOM 1209 N N . GLU C 2 88 ? 9.058 3.037 13.343 1.00 20.59 338 GLU A N 1
ATOM 1210 C CA . GLU C 2 88 ? 9.578 3.844 12.249 1.00 20.35 338 GLU A CA 1
ATOM 1211 C C . GLU C 2 88 ? 9.714 5.308 12.684 1.00 19.25 338 GLU A C 1
ATOM 1212 O O . GLU C 2 88 ? 10.698 5.975 12.355 1.00 18.08 338 GLU A O 1
ATOM 1218 N N . LYS C 2 89 ? 8.739 5.808 13.439 1.00 19.40 339 LYS A N 1
ATOM 1219 C CA . LYS C 2 89 ? 8.803 7.193 13.903 1.00 16.91 339 LYS A CA 1
ATOM 1220 C C . LYS C 2 89 ? 10.054 7.458 14.762 1.00 17.41 339 LYS A C 1
ATOM 1221 O O . LYS C 2 89 ? 10.702 8.501 14.635 1.00 17.66 339 LYS A O 1
ATOM 1227 N N . GLU C 2 90 ? 10.388 6.506 15.626 1.00 17.30 340 GLU A N 1
ATOM 1228 C CA . GLU C 2 90 ? 11.555 6.605 16.493 1.00 21.63 340 GLU A CA 1
ATOM 1229 C C . GLU C 2 90 ? 12.837 6.688 15.663 1.00 17.58 340 GLU A C 1
ATOM 1230 O O . GLU C 2 90 ? 13.734 7.468 15.973 1.00 17.06 340 GLU A O 1
ATOM 1236 N N . VAL C 2 91 ? 12.909 5.896 14.598 1.00 16.09 341 VAL A N 1
ATOM 1237 C CA . VAL C 2 91 ? 14.076 5.937 13.728 1.00 14.33 341 VAL A CA 1
ATOM 1238 C C . VAL C 2 91 ? 14.142 7.272 13.002 1.00 13.04 341 VAL A C 1
ATOM 1239 O O . VAL C 2 91 ? 15.199 7.886 12.924 1.00 15.14 341 VAL A O 1
ATOM 1243 N N . ARG C 2 92 ? 13.014 7.725 12.465 1.00 15.11 342 ARG A N 1
ATOM 1244 C CA A ARG C 2 92 ? 12.991 8.990 11.743 0.52 13.52 342 ARG A CA 1
ATOM 1245 C CA B ARG C 2 92 ? 13.005 8.987 11.735 0.48 13.51 342 ARG A CA 1
ATOM 1246 C C . ARG C 2 92 ? 13.412 10.148 12.645 1.00 14.18 342 ARG A C 1
ATOM 1247 O O . ARG C 2 92 ? 14.130 11.054 12.213 1.00 15.01 342 ARG A O 1
ATOM 1262 N N . ASN C 2 93 ? 12.975 10.114 13.906 1.00 17.05 343 ASN A N 1
ATOM 1263 C CA A ASN C 2 93 ? 13.350 11.145 14.873 0.40 17.09 343 ASN A CA 1
ATOM 1264 C CA B ASN C 2 93 ? 13.365 11.163 14.840 0.60 17.08 343 ASN A CA 1
ATOM 1265 C C . ASN C 2 93 ? 14.869 11.181 15.061 1.00 15.12 343 ASN A C 1
ATOM 1266 O O . ASN C 2 93 ? 15.483 12.248 15.144 1.00 14.67 343 ASN A O 1
ATOM 1275 N N . ALA C 2 94 ? 15.476 10.001 15.125 1.00 13.26 344 ALA A N 1
ATOM 1276 C CA . ALA C 2 94 ? 16.924 9.940 15.248 1.00 14.41 344 ALA A CA 1
ATOM 1277 C C . ALA C 2 94 ? 17.626 10.539 14.032 1.00 14.30 344 ALA A C 1
ATOM 1278 O O . ALA C 2 94 ? 18.649 11.212 14.179 1.00 15.85 344 ALA A O 1
ATOM 1280 N N . ILE C 2 95 ? 17.087 10.306 12.834 1.00 12.00 345 ILE A N 1
ATOM 1281 C CA . ILE C 2 95 ? 17.667 10.890 11.627 1.00 13.12 345 ILE A CA 1
ATOM 1282 C C . ILE C 2 95 ? 17.548 12.417 11.646 1.00 12.14 345 ILE A C 1
ATOM 1283 O O . ILE C 2 95 ? 18.517 13.131 11.353 1.00 13.96 345 ILE A O 1
ATOM 1288 N N . THR C 2 96 ? 16.373 12.924 12.018 1.00 13.61 346 THR A N 1
ATOM 1289 C CA . THR C 2 96 ? 16.179 14.373 12.121 1.00 13.00 346 THR A CA 1
ATOM 1290 C C . THR C 2 96 ? 17.219 14.999 13.043 1.00 13.52 346 THR A C 1
ATOM 1291 O O . THR C 2 96 ? 17.823 16.028 12.725 1.00 13.65 346 THR A O 1
ATOM 1295 N N . THR C 2 97 ? 17.438 14.365 14.185 1.00 13.63 347 THR A N 1
ATOM 1296 C CA . THR C 2 97 ? 18.365 14.893 15.166 1.00 12.56 347 THR A CA 1
ATOM 1297 C C . THR C 2 97 ? 19.792 14.858 14.636 1.00 13.57 347 THR A C 1
ATOM 1298 O O . THR C 2 97 ? 20.528 15.827 14.762 1.00 13.17 347 THR A O 1
ATOM 1302 N N . LYS C 2 98 ? 20.172 13.752 14.008 1.00 11.52 348 LYS A N 1
ATOM 1303 C CA 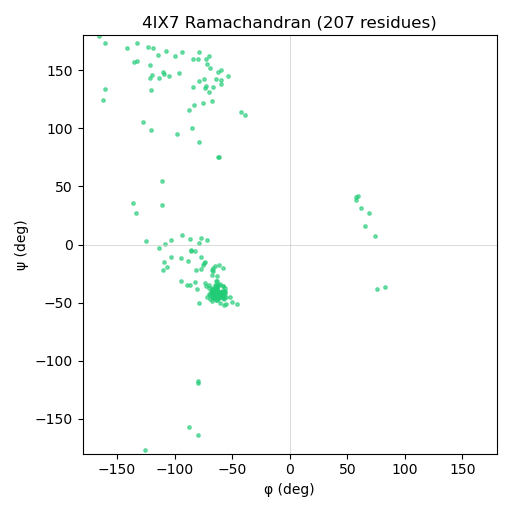. LYS C 2 98 ? 21.530 13.632 13.489 1.00 13.97 348 LYS A CA 1
ATOM 1304 C C . LYS C 2 98 ? 21.807 14.671 12.392 1.00 12.60 348 LYS A C 1
ATOM 1305 O O . LYS C 2 98 ? 22.901 15.256 12.337 1.00 13.93 348 LYS A O 1
ATOM 1311 N N . CYS C 2 99 ? 20.827 14.892 11.518 1.00 13.40 349 CYS A N 1
ATOM 1312 C CA . CYS C 2 99 ? 20.961 15.920 10.482 1.00 14.84 349 CYS A CA 1
ATOM 1313 C C . CYS C 2 99 ? 21.153 17.293 11.115 1.00 13.93 349 CYS A C 1
ATOM 1314 O O . CYS C 2 99 ? 21.982 18.077 10.669 1.00 15.71 349 CYS A O 1
ATOM 1317 N N . ALA C 2 100 ? 20.384 17.582 12.159 1.00 12.96 350 ALA A N 1
ATOM 1318 C CA . ALA C 2 100 ? 20.517 18.857 12.866 1.00 14.35 350 ALA A CA 1
ATOM 1319 C C . ALA C 2 100 ? 21.879 18.973 13.544 1.00 13.65 350 ALA A C 1
ATOM 1320 O O . ALA C 2 100 ? 22.490 20.038 13.537 1.00 15.20 350 ALA A O 1
ATOM 1322 N N . ASP C 2 101 ? 22.364 17.867 14.104 1.00 13.38 351 ASP A N 1
ATOM 1323 C CA . ASP C 2 101 ? 23.683 17.842 14.743 1.00 14.04 351 ASP A CA 1
ATOM 1324 C C . ASP C 2 101 ? 24.805 18.141 13.734 1.00 14.09 351 ASP A C 1
ATOM 1325 O O . ASP C 2 101 ? 25.733 18.913 14.018 1.00 14.59 351 ASP A O 1
ATOM 1330 N N . GLU C 2 102 ? 24.710 17.548 12.549 1.00 15.43 352 GLU A N 1
ATOM 1331 C CA . GLU C 2 102 ? 25.730 17.755 11.520 1.00 14.93 352 GLU A CA 1
ATOM 1332 C C . GLU C 2 102 ? 25.668 19.165 10.956 1.00 15.17 352 GLU A C 1
ATOM 1333 O O . GLU C 2 102 ? 26.692 19.757 10.612 1.00 16.86 352 GLU A O 1
ATOM 1339 N N . ASN C 2 103 ? 24.463 19.709 10.864 1.00 16.92 353 ASN A N 1
ATOM 1340 C CA . ASN C 2 103 ? 24.305 21.088 10.433 1.00 15.19 353 ASN A CA 1
ATOM 1341 C C . ASN C 2 103 ? 25.001 22.039 11.401 1.00 15.97 353 ASN A C 1
ATOM 1342 O O . ASN C 2 103 ? 25.642 22.993 10.975 1.00 18.55 353 ASN A O 1
ATOM 1347 N N . LYS C 2 104 ? 24.879 21.776 12.698 1.00 14.93 354 LYS A N 1
ATOM 1348 C CA . LYS C 2 104 ? 25.510 22.636 13.698 1.00 17.31 354 LYS A CA 1
ATOM 1349 C C . LYS C 2 104 ? 27.014 22.614 13.537 1.00 23.81 354 LYS A C 1
ATOM 1350 O O . LYS C 2 104 ? 27.694 23.644 13.631 1.00 22.42 354 LYS A O 1
ATOM 1372 N N . LYS C 2 107 ? 28.084 24.674 10.506 1.00 25.06 357 LYS A N 1
ATOM 1373 C CA . LYS C 2 107 ? 28.022 26.110 10.763 1.00 25.97 357 LYS A CA 1
ATOM 1374 C C . LYS C 2 107 ? 29.268 26.585 11.484 1.00 29.07 357 LYS A C 1
ATOM 1375 O O . LYS C 2 107 ? 29.743 27.698 11.251 1.00 28.78 357 LYS A O 1
ATOM 1381 N N . ILE C 2 108 ? 29.779 25.740 12.374 1.00 21.70 358 ILE A N 1
ATOM 1382 C CA . ILE C 2 108 ? 31.019 26.020 13.082 1.00 24.17 358 ILE A CA 1
ATOM 1383 C C . ILE C 2 108 ? 32.196 26.107 12.119 1.00 36.21 358 ILE A C 1
ATOM 1384 O O . ILE C 2 108 ? 32.989 27.048 12.173 1.00 36.77 358 ILE A O 1
ATOM 1389 N N . GLN C 2 109 ? 32.302 25.129 11.229 1.00 28.90 359 GLN A N 1
ATOM 1390 C CA . GLN C 2 109 ? 33.436 25.070 10.317 1.00 30.61 359 GLN A CA 1
ATOM 1391 C C . GLN C 2 109 ? 33.411 26.217 9.309 1.00 35.71 359 GLN A C 1
ATOM 1392 O O . GLN C 2 109 ? 34.458 26.630 8.814 1.00 42.57 359 GLN A O 1
ATOM 1398 N N . ASN C 2 110 ? 32.223 26.743 9.021 1.00 32.01 360 ASN A N 1
ATOM 1399 C CA . ASN C 2 110 ? 32.109 27.899 8.134 1.00 37.68 360 ASN A CA 1
ATOM 1400 C C . ASN C 2 110 ? 32.573 29.192 8.799 1.00 44.78 360 ASN A C 1
ATOM 1401 O O . ASN C 2 110 ? 33.110 30.079 8.133 1.00 52.06 360 ASN A O 1
ATOM 1406 N N . VAL C 2 111 ? 32.354 29.296 10.108 1.00 38.29 361 VAL A N 1
ATOM 1407 C CA . VAL C 2 111 ? 32.798 30.459 10.873 1.00 40.53 361 VAL A CA 1
ATOM 1408 C C . VAL C 2 111 ? 34.317 30.575 10.816 1.00 47.04 361 VAL A C 1
ATOM 1409 O O . VAL C 2 111 ? 34.862 31.667 10.646 1.00 49.85 361 VAL A O 1
ATOM 1413 N N . LYS C 2 112 ? 34.990 29.436 10.942 1.00 45.45 362 LYS A N 1
ATOM 1414 C CA . LYS C 2 112 ? 36.443 29.373 10.813 1.00 53.86 362 LYS A CA 1
ATOM 1415 C C . LYS C 2 112 ? 36.907 29.838 9.433 1.00 57.13 362 LYS A C 1
ATOM 1416 O O . LYS C 2 112 ? 37.968 30.445 9.298 1.00 57.59 362 LYS A O 1
ATOM 1422 N N . ARG C 2 113 ? 36.101 29.557 8.411 1.00 54.23 363 ARG A N 1
ATOM 1423 C CA . ARG C 2 113 ? 36.453 29.898 7.032 1.00 59.23 363 ARG A CA 1
ATOM 1424 C C . ARG C 2 113 ? 36.381 31.399 6.734 1.00 62.55 363 ARG A C 1
ATOM 1425 O O . ARG C 2 113 ? 36.576 31.822 5.593 1.00 67.26 363 ARG A O 1
ATOM 1433 N N . ARG C 2 114 ? 36.096 32.196 7.760 1.00 60.02 364 ARG A N 1
ATOM 1434 C CA . ARG C 2 114 ? 36.181 33.650 7.660 1.00 62.17 364 ARG A CA 1
ATOM 1435 C C . ARG C 2 114 ? 36.533 34.254 9.016 1.00 58.44 364 ARG A C 1
ATOM 1436 O O . ARG C 2 114 ? 37.247 33.643 9.808 1.00 64.67 364 ARG A O 1
ATOM 1438 N N . ASP D 2 1 ? -19.926 10.955 45.216 1.00 54.76 251 ASP B N 1
ATOM 1439 C CA . ASP D 2 1 ? -19.950 9.615 45.795 1.00 54.38 251 ASP B CA 1
ATOM 1440 C C . ASP D 2 1 ? -19.320 8.571 44.869 1.00 54.85 251 ASP B C 1
ATOM 1441 O O . ASP D 2 1 ? -19.824 7.453 44.749 1.00 61.42 251 ASP B O 1
ATOM 1446 N N . ASN D 2 2 ? -18.214 8.934 44.225 1.00 49.66 252 ASN B N 1
ATOM 1447 C CA . ASN D 2 2 ? -17.536 8.018 43.309 1.00 44.37 252 ASN B CA 1
ATOM 1448 C C . ASN D 2 2 ? -16.141 7.595 43.782 1.00 39.54 252 ASN B C 1
ATOM 1449 O O . ASN D 2 2 ? -15.555 8.225 44.663 1.00 35.64 252 ASN B O 1
ATOM 1454 N N . VAL D 2 3 ? -15.619 6.522 43.194 1.00 31.23 253 VAL B N 1
ATOM 1455 C CA . VAL D 2 3 ? -14.278 6.047 43.517 1.00 30.97 253 VAL B CA 1
ATOM 1456 C C . VAL D 2 3 ? -13.228 6.877 42.784 1.00 28.40 253 VAL B C 1
ATOM 1457 O O . VAL D 2 3 ? -13.277 7.008 41.564 1.00 29.81 253 VAL B O 1
ATOM 1469 N N . VAL D 2 5 ? -9.519 6.944 41.731 1.00 22.45 255 VAL B N 1
ATOM 1470 C CA . VAL D 2 5 ? -8.362 6.075 41.572 1.00 23.90 255 VAL B CA 1
ATOM 1471 C C . VAL D 2 5 ? -7.079 6.899 41.554 1.00 22.74 255 VAL B C 1
ATOM 1472 O O . VAL D 2 5 ? -7.011 7.924 40.878 1.00 22.72 255 VAL B O 1
ATOM 1476 N N . SER D 2 6 ? -6.070 6.462 42.305 1.00 19.42 256 SER B N 1
ATOM 1477 C CA . SER D 2 6 ? -4.759 7.104 42.281 1.00 21.51 256 SER B CA 1
ATOM 1478 C C . SER D 2 6 ? -3.959 6.558 41.101 1.00 21.88 256 SER B C 1
ATOM 1479 O O . SER D 2 6 ? -3.692 5.361 41.028 1.00 21.08 256 SER B O 1
ATOM 1482 N N . ILE D 2 7 ? -3.563 7.432 40.179 1.00 19.03 257 ILE B N 1
ATOM 1483 C CA . ILE D 2 7 ? -2.954 6.970 38.936 1.00 20.45 257 ILE B CA 1
ATOM 1484 C C . ILE D 2 7 ? -1.444 6.804 39.050 1.00 16.30 257 ILE B C 1
ATOM 1485 O O . ILE D 2 7 ? -0.811 6.169 38.204 1.00 17.79 257 ILE B O 1
ATOM 1490 N N . GLY D 2 8 ? -0.873 7.362 40.113 1.00 17.25 258 GLY B N 1
ATOM 1491 C CA . GLY D 2 8 ? 0.553 7.270 40.350 1.00 18.55 258 GLY B CA 1
ATOM 1492 C C . GLY D 2 8 ? 0.897 7.548 41.800 1.00 17.11 258 GLY B C 1
ATOM 1493 O O . GLY D 2 8 ? 0.037 7.961 42.572 1.00 16.85 258 GLY B O 1
ATOM 1494 N N . PRO D 2 9 ? 2.171 7.350 42.168 1.00 18.36 259 PRO B N 1
ATOM 1495 C CA . PRO D 2 9 ? 2.638 7.421 43.561 1.00 18.26 259 PRO B CA 1
ATOM 1496 C C . PRO D 2 9 ? 2.458 8.786 44.250 1.00 20.13 259 PRO B C 1
ATOM 1497 O O . PRO D 2 9 ? 2.519 8.856 45.489 1.00 20.68 259 PRO B O 1
ATOM 1501 N N . ASN D 2 10 ? 2.255 9.857 43.485 1.00 19.87 260 ASN B N 1
ATOM 1502 C CA . ASN D 2 10 ? 1.991 11.160 44.096 1.00 19.82 260 ASN B CA 1
ATOM 1503 C C . ASN D 2 10 ? 0.513 11.369 44.406 1.00 17.95 260 ASN B C 1
ATOM 1504 O O . ASN D 2 10 ? 0.107 12.447 44.837 1.00 22.20 260 ASN B O 1
ATOM 1509 N N . ASN D 2 11 ? -0.285 10.325 44.168 1.00 17.18 261 ASN B N 1
ATOM 1510 C CA . ASN D 2 11 ? -1.697 10.286 44.542 1.00 18.78 261 ASN B CA 1
ATOM 1511 C C . ASN D 2 11 ? -2.616 11.231 43.769 1.00 18.90 261 ASN B C 1
ATOM 1512 O O . ASN D 2 11 ? -3.666 11.652 44.267 1.00 20.08 261 ASN B O 1
ATOM 1517 N N . THR D 2 12 ? -2.222 11.548 42.542 1.00 18.78 262 THR B N 1
ATOM 1518 C CA . THR D 2 12 ? -3.102 12.269 41.631 1.00 19.59 262 THR B CA 1
ATOM 1519 C C . THR D 2 12 ? -4.257 11.354 41.260 1.00 19.62 262 THR B C 1
ATOM 1520 O O . THR D 2 12 ? -4.045 10.242 40.765 1.00 21.87 262 THR B O 1
ATOM 1524 N N . CYS D 2 13 ? -5.480 11.811 41.507 1.00 20.34 263 CYS B N 1
ATOM 1525 C CA . CYS D 2 13 ? -6.645 10.969 41.300 1.00 22.98 263 CYS B CA 1
ATOM 1526 C C . CYS D 2 13 ? -7.519 11.392 40.126 1.00 22.36 263 CYS B C 1
ATOM 1527 O O . CYS D 2 13 ? -7.614 12.577 39.783 1.00 23.38 263 CYS B O 1
ATOM 1530 N N . VAL D 2 14 ? -8.142 10.397 39.504 1.00 23.01 264 VAL B N 1
ATOM 1531 C CA . VAL D 2 14 ? -9.184 10.630 38.513 1.00 23.81 264 VAL B CA 1
ATOM 1532 C C . VAL D 2 14 ? -10.356 9.711 38.860 1.00 22.44 264 VAL B C 1
ATOM 1533 O O . VAL D 2 14 ? -10.167 8.713 39.562 1.00 22.38 264 VAL B O 1
A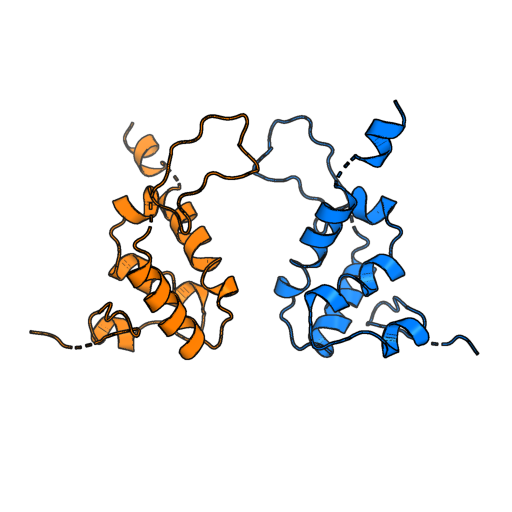TOM 1537 N N . PRO D 2 15 ? -11.572 10.053 38.402 1.00 22.29 265 PRO B N 1
ATOM 1538 C CA . PRO D 2 15 ? -12.713 9.161 38.644 1.00 25.51 265 PRO B CA 1
ATOM 15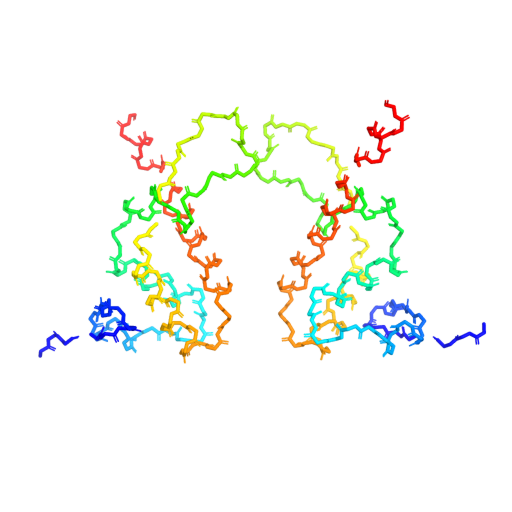39 C C . PRO D 2 15 ? -12.471 7.783 38.027 1.00 25.93 265 PRO B C 1
ATOM 1540 O O . PRO D 2 15 ? -11.888 7.684 36.945 1.00 24.38 265 PRO B O 1
ATOM 1544 N N . ALA D 2 16 ? -12.896 6.734 38.721 1.00 23.02 266 ALA B N 1
ATOM 1545 C CA . ALA D 2 16 ? -12.711 5.373 38.240 1.00 24.42 266 ALA B CA 1
ATOM 1546 C C . ALA D 2 16 ? -13.353 5.166 36.872 1.00 26.67 266 ALA B C 1
ATOM 1547 O O . ALA D 2 16 ? -12.823 4.432 36.038 1.00 28.86 266 ALA B O 1
ATOM 1549 N N . SER D 2 17 ? -14.487 5.824 36.647 1.00 28.69 267 SER B N 1
ATOM 1550 C CA . SER D 2 17 ? -15.192 5.723 35.373 1.00 32.06 267 SER B CA 1
ATOM 1551 C C . SER D 2 17 ? -14.341 6.264 34.225 1.00 32.59 267 SER B C 1
ATOM 1552 O O . SER D 2 17 ? -14.349 5.708 33.124 1.00 34.96 267 SER B O 1
ATOM 1555 N N . VAL D 2 18 ? -13.611 7.346 34.480 1.00 28.60 268 VAL B N 1
ATOM 1556 C CA . VAL D 2 18 ? -12.668 7.866 33.495 1.00 23.38 268 VAL B CA 1
ATOM 1557 C C . VAL D 2 18 ? -11.501 6.897 33.302 1.00 28.64 268 VAL B C 1
ATOM 1558 O O . VAL D 2 18 ? -11.143 6.563 32.174 1.00 24.33 268 VAL B O 1
ATOM 1562 N N . PHE D 2 19 ? -10.913 6.447 34.410 1.00 21.29 269 PHE B N 1
ATOM 1563 C CA . PHE D 2 19 ? -9.762 5.551 34.359 1.00 23.37 269 PHE B CA 1
ATOM 1564 C C . PHE D 2 19 ? -10.063 4.269 33.577 1.00 26.71 269 PHE B C 1
ATOM 1565 O O . PHE D 2 19 ? -9.288 3.862 32.713 1.00 26.28 269 PHE B O 1
ATOM 1573 N N . GLU D 2 20 ? -11.201 3.647 33.868 1.00 30.02 270 GLU B N 1
ATOM 1574 C CA . GLU D 2 20 ? -11.561 2.387 33.227 1.00 30.88 270 GLU B CA 1
ATOM 1575 C C . GLU D 2 20 ? -11.832 2.520 31.731 1.00 32.14 270 GLU B C 1
ATOM 1576 O O . GLU D 2 20 ? -11.767 1.533 31.000 1.00 38.06 270 GLU B O 1
ATOM 1582 N N . ASN D 2 21 ? -12.124 3.733 31.274 1.00 27.07 271 ASN B N 1
ATOM 1583 C CA . ASN D 2 21 ? -12.509 3.931 29.876 1.00 24.72 271 ASN B CA 1
ATOM 1584 C C . ASN D 2 21 ? -11.455 4.620 29.017 1.00 28.12 271 ASN B C 1
ATOM 1585 O O . ASN D 2 21 ? -11.677 4.861 27.832 1.00 28.24 271 ASN B O 1
ATOM 1590 N N . ILE D 2 22 ? -10.316 4.948 29.616 1.00 22.85 272 ILE B N 1
ATOM 1591 C CA . ILE D 2 22 ? -9.216 5.550 28.868 1.00 24.05 272 ILE B CA 1
ATOM 1592 C C . ILE D 2 22 ? -8.680 4.579 27.818 1.00 25.82 272 ILE B C 1
ATOM 1593 O O . ILE D 2 22 ? -8.639 3.370 28.044 1.00 27.42 272 ILE B O 1
ATOM 1598 N N . ASN D 2 23 ? -8.301 5.105 26.657 1.00 21.07 273 ASN B N 1
ATOM 1599 C CA . ASN D 2 23 ? -7.720 4.286 25.604 1.00 22.30 273 ASN B CA 1
ATOM 1600 C C . ASN D 2 23 ? -6.254 4.011 25.907 1.00 23.78 273 ASN B C 1
ATOM 1601 O O . ASN D 2 23 ? -5.368 4.754 25.472 1.00 24.51 273 ASN B O 1
ATOM 1606 N N . TRP D 2 24 ? -5.997 2.937 26.649 1.00 24.14 274 TRP B N 1
ATOM 1607 C CA . TRP D 2 24 ? -4.634 2.598 27.051 1.00 24.48 274 TRP B CA 1
ATOM 1608 C C . TRP D 2 24 ? -3.834 1.928 25.945 1.00 23.98 274 TRP B C 1
ATOM 1609 O O . TRP D 2 24 ? -2.681 1.566 26.151 1.00 26.94 274 TRP B O 1
ATOM 1620 N N . SER D 2 25 ? -4.435 1.755 24.773 1.00 22.07 275 SER B N 1
ATOM 1621 C CA A SER D 2 25 ? -3.749 1.113 23.654 0.42 25.32 275 SER B CA 1
ATOM 1622 C CA B SER D 2 25 ? -3.744 1.111 23.666 0.58 25.31 275 SER B CA 1
ATOM 1623 C C . SER D 2 25 ? -3.014 2.127 22.786 1.00 27.28 275 SER B C 1
ATOM 1624 O O . SER D 2 25 ? -2.183 1.760 21.953 1.00 28.47 275 SER B O 1
ATOM 1629 N N . VAL D 2 26 ? -3.328 3.407 22.974 1.00 23.21 276 VAL B N 1
ATOM 1630 C CA . VAL D 2 26 ? -2.659 4.477 22.235 1.00 21.24 276 VAL B CA 1
ATOM 1631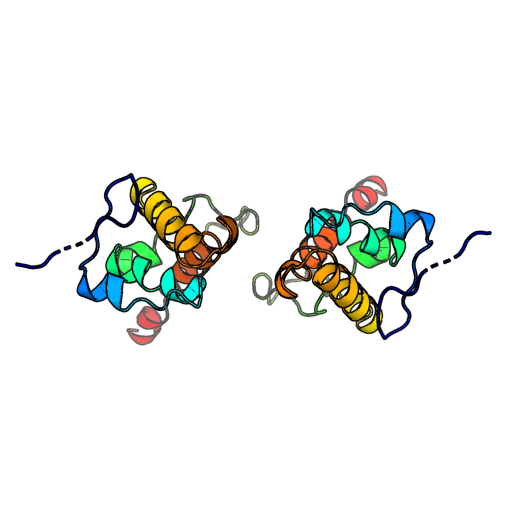 C C . VAL D 2 26 ? -2.131 5.507 23.233 1.00 17.71 276 VAL B C 1
ATOM 1632 O O . VAL D 2 26 ? -2.910 6.270 23.811 1.00 21.59 276 VAL B O 1
ATOM 1636 N N . CYS D 2 27 ? -0.812 5.489 23.440 1.00 20.30 277 CYS B N 1
ATOM 1637 C CA . CYS D 2 27 ? -0.139 6.310 24.452 1.00 21.56 277 CYS B CA 1
ATOM 1638 C C . CYS D 2 27 ? -0.604 7.764 24.462 1.00 19.26 277 CYS B C 1
ATOM 1639 O O . CYS D 2 27 ? -0.961 8.315 25.512 1.00 17.49 277 CYS B O 1
ATOM 1642 N N . SER D 2 28 ? -0.592 8.386 23.293 1.00 17.61 278 SER B N 1
ATOM 1643 C CA . SER D 2 28 ? -0.911 9.800 23.215 1.00 14.33 278 SER B CA 1
ATOM 1644 C C . SER D 2 28 ? -2.372 10.068 23.587 1.00 15.34 278 SER B C 1
ATOM 1645 O O . SER D 2 28 ? -2.668 11.037 24.281 1.00 16.02 278 SER B O 1
ATOM 1648 N N . LEU D 2 29 ? -3.281 9.196 23.158 1.00 17.36 279 LEU B N 1
ATOM 1649 C CA . LEU D 2 29 ? -4.692 9.375 23.510 1.00 15.36 279 LEU B CA 1
ATOM 1650 C C . LEU D 2 29 ? -4.953 9.194 25.007 1.00 18.02 279 LEU B C 1
ATOM 1651 O O . LEU D 2 29 ? -5.749 9.924 25.602 1.00 16.44 279 LEU B O 1
ATOM 1656 N N . ALA D 2 30 ? -4.271 8.237 25.625 1.00 16.43 280 ALA B N 1
ATOM 1657 C CA . ALA D 2 30 ? -4.393 8.064 27.068 1.00 18.28 280 ALA B CA 1
ATOM 1658 C C . ALA D 2 30 ? -3.889 9.309 27.790 1.00 15.95 280 ALA B C 1
ATOM 1659 O O . ALA D 2 30 ? -4.513 9.809 28.730 1.00 16.75 280 ALA B O 1
ATOM 1661 N N . THR D 2 31 ? -2.743 9.805 27.338 1.00 14.57 281 THR B N 1
ATOM 1662 C CA . THR D 2 31 ? -2.146 10.982 27.947 1.00 13.10 281 THR B CA 1
ATOM 1663 C C . THR D 2 31 ? -3.050 12.200 27.846 1.00 16.54 281 THR B C 1
ATOM 1664 O O . THR D 2 31 ? -3.239 12.927 28.829 1.00 16.04 281 THR B O 1
ATOM 1668 N N . ARG D 2 32 ? -3.620 12.412 26.665 1.00 15.49 282 ARG B N 1
ATOM 1669 C CA A ARG D 2 32 ? -4.483 13.563 26.430 0.32 14.65 282 ARG B CA 1
ATOM 1670 C CA B ARG D 2 32 ? -4.478 13.570 26.436 0.68 14.59 282 ARG B CA 1
ATOM 1671 C C . ARG D 2 32 ? -5.716 13.518 27.324 1.00 16.06 282 ARG B C 1
ATOM 1672 O O . ARG D 2 32 ? -6.117 14.531 27.893 1.00 16.19 282 ARG B O 1
ATOM 1687 N N . LYS D 2 33 ? -6.312 12.335 27.458 1.00 16.55 283 LYS B N 1
ATOM 1688 C CA . LYS D 2 33 ? -7.511 12.214 28.285 1.00 15.57 283 LYS B CA 1
ATOM 1689 C C . LYS D 2 33 ? -7.208 12.458 29.765 1.00 17.69 283 LYS B C 1
ATOM 1690 O O . LYS D 2 33 ? -7.981 13.121 30.467 1.00 16.42 283 LYS B O 1
ATOM 1696 N N . LEU D 2 34 ? -6.075 11.948 30.235 1.00 16.45 284 LEU B N 1
ATOM 1697 C CA . LEU D 2 34 ? -5.655 12.247 31.592 1.00 15.33 284 LEU B CA 1
ATOM 1698 C C . LEU D 2 34 ? -5.445 13.749 31.766 1.00 17.18 284 LEU B C 1
ATOM 1699 O O . LEU D 2 34 ? -5.857 14.320 32.770 1.00 16.64 284 LEU B O 1
ATOM 1704 N N . LEU D 2 35 ? -4.823 14.401 30.784 1.00 14.71 285 LEU B N 1
ATOM 1705 C CA . LEU D 2 35 ? -4.553 15.837 30.910 1.00 14.77 285 LEU B CA 1
ATOM 1706 C C . LEU D 2 35 ? -5.826 16.682 31.008 1.00 14.47 285 LEU B C 1
ATOM 17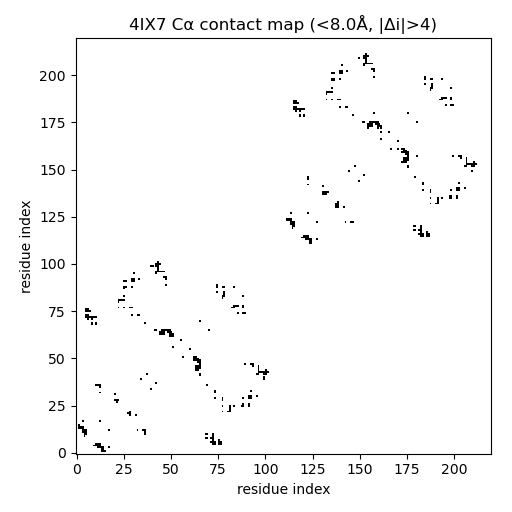07 O O . LEU D 2 35 ? -5.890 17.608 31.829 1.00 16.81 285 LEU B O 1
ATOM 1712 N N . VAL D 2 36 ? -6.834 16.380 30.189 1.00 16.53 286 VAL B N 1
ATOM 1713 C CA . VAL D 2 36 ? -8.055 17.191 30.218 1.00 16.34 286 VAL B CA 1
ATOM 1714 C C . VAL D 2 36 ? -8.913 16.879 31.436 1.00 17.21 286 VAL B C 1
ATOM 1715 O O . VAL D 2 36 ? -9.792 17.668 31.796 1.00 18.15 286 VAL B O 1
ATOM 1719 N N . THR D 2 37 ? -8.656 15.736 32.067 1.00 16.65 287 THR B N 1
ATOM 1720 C CA . THR D 2 37 ? -9.343 15.388 33.311 1.00 16.60 287 THR B CA 1
ATOM 1721 C C . THR D 2 37 ? -8.701 16.097 34.502 1.00 21.33 287 THR B C 1
ATOM 1722 O O . THR D 2 37 ? -9.397 16.560 35.411 1.00 21.59 287 THR B O 1
ATOM 1726 N N . ILE D 2 38 ? -7.375 16.195 34.477 1.00 16.32 288 ILE B N 1
ATOM 1727 C CA . ILE D 2 38 ? -6.590 16.690 35.600 1.00 16.02 288 ILE B CA 1
ATOM 1728 C C . ILE D 2 38 ? -6.368 18.216 35.591 1.00 21.71 288 ILE B C 1
ATOM 1729 O O . ILE D 2 38 ? -6.327 18.856 36.650 1.00 23.43 288 ILE B O 1
ATOM 1734 N N . PHE D 2 39 ? -6.228 18.796 34.401 1.00 19.36 289 PHE B N 1
ATOM 1735 C CA . PHE D 2 39 ? -6.009 20.236 34.259 1.00 17.44 289 PHE B CA 1
ATOM 1736 C C . PHE D 2 39 ? -7.132 20.873 33.448 1.00 20.41 289 PHE B C 1
ATOM 1737 O O . PHE D 2 39 ? -7.662 20.256 32.524 1.00 20.37 289 PHE B O 1
ATOM 1745 N N . ASP D 2 40 ? -7.498 22.111 33.769 1.00 20.85 290 ASP B N 1
ATOM 1746 C CA . ASP D 2 40 ? -8.484 22.789 32.934 1.00 21.93 290 ASP B CA 1
ATOM 1747 C C . ASP D 2 40 ? -7.857 23.332 31.651 1.00 22.18 290 ASP B C 1
ATOM 1748 O O . ASP D 2 40 ? -6.627 23.399 31.533 1.00 21.92 290 ASP B O 1
ATOM 1753 N N . ARG D 2 41 ? -8.704 23.705 30.693 1.00 23.86 291 ARG B N 1
ATOM 1754 C CA . ARG D 2 41 ? -8.237 24.209 29.396 1.00 22.61 291 ARG B CA 1
ATOM 1755 C C . ARG D 2 41 ? -7.323 25.411 29.521 1.00 23.29 291 ARG B C 1
ATOM 1756 O O . ARG D 2 41 ? -6.324 25.521 28.804 1.00 23.11 291 ARG B O 1
ATOM 1764 N N . GLU D 2 42 ? -7.690 26.330 30.408 1.00 23.26 292 GLU B N 1
ATOM 1765 C CA . GLU D 2 42 ? -6.930 27.555 30.591 1.00 28.57 292 GLU B CA 1
ATOM 1766 C C . GLU D 2 42 ? -5.509 27.220 31.029 1.00 22.89 292 GLU B C 1
ATOM 1767 O O . GLU D 2 42 ? -4.550 27.815 30.540 1.00 24.45 292 GLU B O 1
ATOM 1773 N N . THR D 2 43 ? -5.377 26.248 31.927 1.00 19.30 293 THR B N 1
ATOM 1774 C CA . THR D 2 43 ? -4.065 25.814 32.384 1.00 18.82 293 THR B CA 1
ATOM 1775 C C . THR D 2 43 ? -3.264 25.170 31.240 1.00 19.35 293 THR B C 1
ATOM 1776 O O . THR D 2 43 ? -2.087 25.486 31.042 1.00 18.11 293 THR B O 1
ATOM 1780 N N . LEU D 2 44 ? -3.905 24.280 30.489 1.00 19.89 294 LEU B N 1
ATOM 1781 C CA . LEU D 2 44 ? -3.205 23.587 29.402 1.00 17.86 294 LEU B CA 1
ATOM 1782 C C . LEU D 2 44 ? -2.754 24.570 28.327 1.00 23.91 294 LEU B C 1
ATOM 1783 O O . LEU D 2 44 ? -1.678 24.419 27.750 1.00 23.46 294 LEU B O 1
ATOM 1788 N N . ALA D 2 45 ? -3.568 25.597 28.091 1.00 23.94 295 ALA B N 1
ATOM 1789 C CA . ALA D 2 45 ? -3.269 26.585 27.052 1.00 25.26 295 ALA B CA 1
ATOM 1790 C C . ALA D 2 45 ? -2.159 27.559 27.437 1.00 27.43 295 ALA B C 1
ATOM 1791 O O . ALA D 2 45 ? -1.608 28.243 26.575 1.00 29.93 295 ALA B O 1
ATOM 1793 N N . THR D 2 46 ? -1.830 27.626 28.724 1.00 20.80 296 THR B N 1
ATOM 1794 C CA . THR D 2 46 ? -0.908 28.640 29.224 1.00 21.33 296 THR B CA 1
ATOM 1795 C C . THR D 2 46 ? 0.289 28.071 29.978 1.00 20.24 296 THR B C 1
ATOM 1796 O O . THR D 2 46 ? 1.110 28.816 30.523 1.00 23.22 296 THR B O 1
ATOM 1800 N N . HIS D 2 47 ? 0.381 26.745 30.032 1.00 18.18 297 HIS B N 1
ATOM 1801 C CA . HIS D 2 47 ? 1.471 26.086 30.726 1.00 19.43 297 HIS B CA 1
ATOM 1802 C C . HIS D 2 47 ? 2.207 25.155 29.781 1.00 19.33 297 HIS B C 1
ATOM 1803 O O . HIS D 2 47 ? 1.744 24.887 28.673 1.00 19.97 297 HIS B O 1
ATOM 1810 N N . SER D 2 48 ? 3.346 24.659 30.242 1.00 19.31 298 SER B N 1
ATOM 1811 C CA . SER D 2 48 ? 4.149 23.716 29.470 1.00 17.07 298 SER B CA 1
ATOM 1812 C C . SER D 2 48 ? 4.736 22.664 30.392 1.00 19.40 298 SER B C 1
ATOM 1813 O O . SER D 2 48 ? 4.684 22.807 31.618 1.00 20.01 298 SER B O 1
ATOM 1816 N N . VAL D 2 49 ? 5.308 21.609 29.814 1.00 15.29 299 VAL B N 1
ATOM 1817 C CA . VAL D 2 49 ? 5.913 20.556 30.612 1.00 18.48 299 VAL B CA 1
ATOM 1818 C C . VAL D 2 49 ? 7.016 21.098 31.536 1.00 18.16 299 VAL B C 1
ATOM 1819 O O . VAL D 2 49 ? 7.063 20.761 32.723 1.00 20.51 2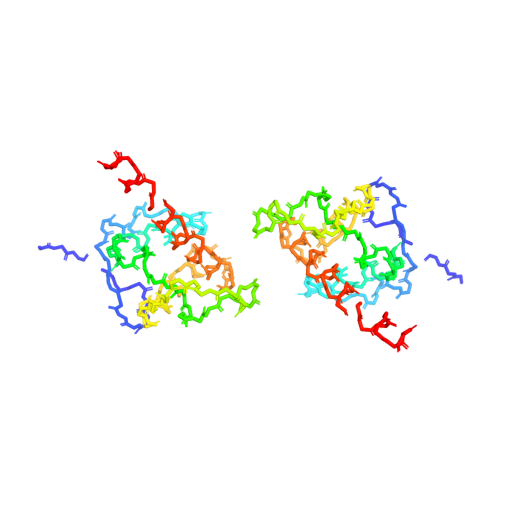99 VAL B O 1
ATOM 1823 N N . THR D 2 50 ? 7.879 21.964 31.004 1.00 17.02 300 THR B N 1
ATOM 1824 C CA . THR D 2 50 ? 9.048 22.428 31.748 1.00 17.18 300 THR B CA 1
ATOM 1825 C C . THR D 2 50 ? 9.002 23.885 32.199 1.00 18.86 300 THR B C 1
ATOM 1826 O O . THR D 2 50 ? 9.828 24.305 33.023 1.00 22.79 300 THR B O 1
ATOM 1830 N N . GLY D 2 51 ? 8.081 24.663 31.633 1.00 19.64 301 GLY B N 1
ATOM 1831 C CA . GLY D 2 51 ? 8.029 26.091 31.909 1.00 20.78 301 GLY B CA 1
ATOM 1832 C C . GLY D 2 51 ? 9.239 26.871 31.405 1.00 24.05 301 GLY B C 1
ATOM 1833 O O . GLY D 2 51 ? 9.455 28.014 31.820 1.00 27.29 301 GLY B O 1
ATOM 1834 N N . LYS D 2 52 ? 10.030 26.267 30.519 1.00 18.15 302 LYS B N 1
ATOM 1835 C CA . LYS D 2 52 ? 11.191 26.944 29.936 1.00 22.13 302 LYS B CA 1
ATOM 1836 C C . LYS D 2 52 ? 10.886 27.358 28.513 1.00 20.45 302 LYS B C 1
ATOM 1837 O O . LYS D 2 52 ? 10.193 26.634 27.805 1.00 19.45 302 LYS B O 1
ATOM 1843 N N . PRO D 2 53 ? 11.412 28.517 28.073 1.00 18.38 303 PRO B N 1
ATOM 1844 C CA . PRO D 2 53 ? 11.129 28.976 26.710 1.00 17.37 303 PRO B CA 1
ATOM 1845 C C . PRO D 2 53 ? 11.824 28.103 25.674 1.00 17.96 303 PRO B C 1
ATOM 1846 O O . PRO D 2 53 ? 12.767 27.371 25.996 1.00 19.37 303 PRO B O 1
ATOM 1850 N N . SER D 2 54 ? 11.360 28.183 24.435 1.00 15.33 304 SER B N 1
ATOM 1851 C CA . SER D 2 54 ? 11.984 27.423 23.359 1.00 15.06 304 SER B CA 1
ATOM 1852 C C . SER D 2 54 ? 13.335 28.002 22.953 1.00 17.17 304 SER B C 1
ATOM 1853 O O . SER D 2 54 ? 13.472 29.219 22.791 1.00 17.82 304 SER B O 1
ATOM 1856 N N . PRO D 2 55 ? 14.337 27.131 22.759 1.00 16.41 305 PRO B N 1
ATOM 1857 C CA . PRO D 2 55 ? 15.649 27.596 22.284 1.00 15.43 305 PRO B CA 1
ATOM 1858 C C . PRO D 2 55 ? 15.568 28.170 20.868 1.00 18.30 305 PRO B C 1
ATOM 1859 O O . PRO D 2 55 ? 16.479 28.895 20.444 1.00 20.40 305 PRO B O 1
ATOM 1863 N N . ALA D 2 56 ? 14.497 27.841 20.150 1.00 18.71 306 ALA B N 1
ATOM 1864 C CA . ALA D 2 56 ? 14.327 28.273 18.767 1.00 17.24 306 ALA B CA 1
ATOM 1865 C C . ALA D 2 56 ? 13.767 29.685 18.665 1.00 19.03 306 ALA B C 1
ATOM 1866 O O . ALA D 2 56 ? 13.672 30.231 17.569 1.00 22.44 306 ALA B O 1
ATOM 1868 N N . PHE D 2 57 ? 13.407 30.272 19.803 1.00 18.11 307 PHE B N 1
ATOM 1869 C CA . PHE D 2 57 ? 12.765 31.588 19.821 1.00 24.28 307 PHE B CA 1
ATOM 1870 C C . PHE D 2 57 ? 13.365 32.557 20.846 1.00 25.00 307 PHE B C 1
ATOM 1871 O O . PHE D 2 57 ? 12.685 33.473 21.321 1.00 22.71 307 PHE B O 1
ATOM 1879 N N . LYS D 2 58 ? 14.644 32.369 21.167 1.00 26.02 308 LYS B N 1
ATOM 1880 C CA . LYS D 2 58 ? 15.316 33.205 22.164 1.00 29.26 308 LYS B CA 1
ATOM 1881 C C . LYS D 2 58 ? 15.416 34.682 21.773 1.00 29.51 308 LYS B C 1
ATOM 1882 O O . LYS D 2 58 ? 15.482 35.551 22.642 1.00 29.50 308 LYS B O 1
ATOM 1888 N N . ASP D 2 59 ? 15.439 34.967 20.474 1.00 30.27 309 ASP B N 1
ATOM 1889 C CA . ASP D 2 59 ? 15.535 36.354 20.024 1.00 32.12 309 ASP B CA 1
ATOM 1890 C C . ASP D 2 59 ? 14.160 37.024 19.937 1.00 44.11 309 ASP B C 1
ATOM 1891 O O . ASP D 2 59 ? 14.061 38.228 19.679 1.00 44.67 309 ASP B O 1
ATOM 1896 N N . GLN D 2 60 ? 13.106 36.238 20.158 1.00 37.30 310 GLN B N 1
ATOM 1897 C CA . GLN D 2 60 ? 11.740 36.755 20.183 1.00 38.01 310 GLN B CA 1
ATOM 1898 C C . GLN D 2 60 ? 11.219 36.780 21.618 1.00 39.13 310 GLN B C 1
ATOM 1899 O O . GLN D 2 60 ? 11.814 36.171 22.507 1.00 40.60 310 GLN B O 1
ATOM 1905 N N . ASP D 2 61 ? 10.110 37.480 21.843 1.00 30.90 311 ASP B N 1
ATOM 1906 C CA . ASP D 2 61 ? 9.591 37.675 23.198 1.00 34.42 311 ASP B CA 1
ATOM 1907 C C . ASP D 2 61 ? 8.280 36.933 23.447 1.00 34.82 311 ASP B C 1
ATOM 1908 O O . ASP D 2 61 ? 7.293 37.534 23.875 1.00 29.88 311 ASP B O 1
ATOM 1913 N N . LYS D 2 62 ? 8.281 35.627 23.193 1.00 22.46 312 LYS B N 1
ATOM 1914 C CA . LYS D 2 62 ? 7.083 34.800 23.295 1.00 22.26 312 LYS B CA 1
ATOM 1915 C C . LYS D 2 62 ? 6.505 34.834 24.700 1.00 20.20 312 LYS B C 1
ATOM 1916 O O . LYS D 2 62 ? 7.250 34.999 25.667 1.00 23.00 312 LYS B O 1
ATOM 1922 N N . PRO D 2 63 ? 5.179 34.666 24.814 1.00 22.89 313 PRO B N 1
ATOM 1923 C CA . PRO D 2 63 ? 4.518 34.642 26.121 1.00 23.40 313 PRO B CA 1
ATOM 1924 C C . PRO D 2 63 ? 5.153 33.609 27.044 1.00 23.39 313 PRO B C 1
ATOM 1925 O O . PRO D 2 63 ? 5.607 32.552 26.589 1.00 23.68 313 PRO B O 1
ATOM 1929 N N . LEU D 2 64 ? 5.212 33.923 28.330 1.00 24.06 314 LEU B N 1
ATOM 1930 C CA . LEU D 2 64 ? 5.751 32.979 29.286 1.00 24.46 314 LEU B CA 1
ATOM 1931 C C . LEU D 2 64 ? 4.704 31.930 29.619 1.00 23.10 314 LEU B C 1
ATOM 1932 O O . LEU D 2 64 ? 3.509 32.232 29.729 1.00 27.14 314 LEU B O 1
ATOM 1937 N N . LYS D 2 65 ? 5.155 30.689 29.753 1.00 24.26 315 LYS B N 1
ATOM 1938 C CA . LYS D 2 65 ? 4.288 29.614 30.209 1.00 22.82 315 LYS B CA 1
ATOM 1939 C C . LYS D 2 65 ? 4.862 29.020 31.482 1.00 22.95 315 LYS B C 1
ATOM 1940 O O . LYS D 2 65 ? 6.061 28.748 31.566 1.00 28.84 315 LYS B O 1
ATOM 1946 N N . ARG D 2 66 ? 4.007 28.845 32.481 1.00 20.33 316 ARG B N 1
ATOM 1947 C CA . ARG D 2 66 ? 4.432 28.217 33.719 1.00 21.20 316 ARG B CA 1
ATOM 1948 C C . ARG D 2 66 ? 4.477 26.707 33.547 1.00 20.18 316 ARG B C 1
ATOM 1949 O O . ARG D 2 66 ? 3.884 26.157 32.623 1.00 21.90 316 ARG B O 1
ATOM 1965 N N . LEU D 2 68 ? 3.503 22.948 34.262 1.00 18.38 318 LEU B N 1
ATOM 1966 C CA . LEU D 2 68 ? 2.425 22.128 34.809 1.00 16.73 318 LEU B CA 1
ATOM 1967 C C . LEU D 2 68 ? 2.886 21.456 36.098 1.00 17.63 318 LEU B C 1
ATOM 1968 O O . LEU D 2 68 ? 4.054 21.064 36.219 1.00 19.18 318 LEU B O 1
ATOM 1973 N N . ASP D 2 69 ? 1.959 21.338 37.055 1.00 18.00 319 ASP B N 1
ATOM 1974 C CA . ASP D 2 69 ? 2.227 20.716 38.360 1.00 20.25 319 ASP B CA 1
ATOM 1975 C C . ASP D 2 69 ? 3.070 19.456 38.208 1.00 19.77 319 ASP B C 1
ATOM 1976 O O . ASP D 2 69 ? 2.620 18.472 37.622 1.00 19.36 319 ASP B O 1
ATOM 1981 N N . PRO D 2 70 ? 4.310 19.482 38.719 1.00 17.71 320 PRO B N 1
ATOM 1982 C CA . PRO D 2 70 ? 5.221 18.359 38.466 1.00 19.24 320 PRO B CA 1
ATOM 1983 C C . PRO D 2 70 ? 4.767 17.040 39.077 1.00 18.10 320 PRO B C 1
ATOM 1984 O O . PRO D 2 70 ? 4.995 15.994 38.468 1.00 21.97 320 PRO B O 1
ATOM 1988 N N . GLY D 2 71 ? 4.133 17.084 40.246 1.00 21.52 321 GLY B N 1
ATOM 1989 C CA . GLY D 2 71 ? 3.688 15.865 40.895 1.00 25.28 321 GLY B CA 1
ATOM 1990 C C . GLY D 2 71 ? 2.639 15.178 40.048 1.00 21.91 321 GLY B C 1
ATOM 1991 O O . GLY D 2 71 ? 2.681 13.957 39.844 1.00 20.30 321 GLY B O 1
ATOM 1992 N N . LYS D 2 72 ? 1.710 15.973 39.530 1.00 21.05 322 LYS B N 1
ATOM 1993 C CA . LYS D 2 72 ? 0.664 15.450 38.658 1.00 17.95 322 LYS B CA 1
ATOM 1994 C C . LYS D 2 72 ? 1.225 14.944 37.325 1.00 17.14 322 LYS B C 1
ATOM 1995 O O . LYS D 2 72 ? 0.824 13.887 36.830 1.00 19.32 322 LYS B O 1
ATOM 2001 N N . ILE D 2 73 ? 2.164 15.681 36.741 1.00 16.54 323 ILE B N 1
ATOM 2002 C CA . ILE D 2 73 ? 2.780 15.220 35.503 1.00 17.79 323 ILE B CA 1
ATOM 2003 C C . ILE D 2 73 ? 3.549 13.908 35.724 1.00 20.10 323 ILE B C 1
ATOM 2004 O O . ILE D 2 73 ? 3.458 12.987 34.913 1.00 19.59 323 ILE B O 1
ATOM 2009 N N . GLN D 2 74 ? 4.291 13.815 36.829 1.00 17.43 324 GLN B N 1
ATOM 2010 C CA . GLN D 2 74 ? 4.985 12.575 37.166 1.00 22.49 324 GLN B CA 1
ATOM 2011 C C . GLN D 2 74 ? 4.012 11.401 37.249 1.00 19.83 324 GLN B C 1
ATOM 2012 O O . GLN D 2 74 ? 4.302 10.306 36.771 1.00 19.15 324 GLN B O 1
ATOM 2018 N N . ASP D 2 75 ? 2.853 11.637 37.854 1.00 18.29 325 ASP B N 1
ATOM 2019 C CA . ASP D 2 75 ? 1.831 10.597 37.950 1.00 18.47 325 ASP B CA 1
ATOM 2020 C C . ASP D 2 75 ? 1.235 10.227 36.593 1.00 20.11 325 ASP B C 1
ATOM 2021 O O . ASP D 2 75 ? 0.948 9.056 36.334 1.00 17.97 325 ASP B O 1
ATOM 2026 N N . ILE D 2 76 ? 1.047 11.211 35.718 1.00 17.05 326 ILE B N 1
ATOM 2027 C CA . ILE D 2 76 ? 0.568 10.897 34.372 1.00 17.64 326 ILE B CA 1
ATOM 2028 C C . ILE D 2 76 ? 1.584 10.018 33.630 1.00 19.39 326 ILE B C 1
ATOM 2029 O O . ILE D 2 76 ? 1.220 9.028 32.993 1.00 19.02 326 ILE B O 1
ATOM 2034 N N . ILE D 2 77 ? 2.865 10.358 33.747 1.00 16.31 327 ILE B N 1
ATOM 2035 C CA . ILE D 2 77 ? 3.917 9.563 33.120 1.00 18.19 327 ILE B CA 1
ATOM 2036 C C . ILE D 2 77 ? 3.939 8.141 33.693 1.00 19.46 327 ILE B C 1
ATOM 2037 O O . ILE D 2 77 ? 4.066 7.166 32.953 1.00 21.07 327 ILE B O 1
ATOM 2042 N N . PHE D 2 78 ? 3.791 8.037 35.010 1.00 18.82 328 PHE B N 1
ATOM 2043 C CA . PHE D 2 78 ? 3.732 6.740 35.679 1.00 21.17 328 PHE B CA 1
ATOM 2044 C C . PHE D 2 78 ? 2.598 5.879 35.114 1.00 19.70 328 PHE B C 1
ATOM 2045 O O . PHE D 2 78 ? 2.809 4.733 34.712 1.00 19.89 328 PHE B O 1
ATOM 2053 N N . ALA D 2 79 ? 1.397 6.442 35.069 1.00 19.47 329 ALA B N 1
ATOM 2054 C CA . ALA D 2 79 ? 0.225 5.702 34.624 1.00 18.47 329 ALA B CA 1
ATOM 2055 C C . ALA D 2 79 ? 0.391 5.212 33.188 1.00 22.99 329 ALA B C 1
ATOM 2056 O O . ALA D 2 79 ? 0.194 4.033 32.888 1.00 21.19 329 ALA B O 1
ATOM 2058 N N . VAL D 2 80 ? 0.777 6.119 32.298 1.00 19.86 330 VAL B N 1
ATOM 2059 C CA . VAL D 2 80 ? 0.837 5.784 30.885 1.00 19.54 330 VAL B CA 1
ATOM 2060 C C . VAL D 2 80 ? 1.975 4.811 30.551 1.00 25.33 330 VAL B C 1
ATOM 2061 O O . VAL D 2 80 ? 1.772 3.866 29.793 1.00 25.99 330 VAL B O 1
ATOM 2065 N N . THR D 2 81 ? 3.156 5.014 31.130 1.00 24.92 331 THR B N 1
ATOM 2066 C CA . THR D 2 81 ? 4.272 4.107 30.851 1.00 24.35 331 THR B CA 1
ATOM 2067 C C . THR D 2 81 ? 3.968 2.690 31.331 1.00 28.04 331 THR B C 1
ATOM 2068 O O . THR D 2 81 ? 4.430 1.717 30.736 1.00 33.00 331 THR B O 1
ATOM 2072 N N . HIS D 2 82 ? 3.182 2.577 32.398 1.00 24.02 332 HIS B N 1
ATOM 2073 C CA . HIS D 2 82 ? 2.846 1.266 32.957 1.00 25.72 332 HIS B CA 1
ATOM 2074 C C . HIS D 2 82 ? 1.700 0.567 32.238 1.00 34.10 332 HIS B C 1
ATOM 2075 O O . HIS D 2 82 ? 1.674 -0.662 32.149 1.00 38.96 332 HIS B O 1
ATOM 2082 N N . LYS D 2 83 ? 0.753 1.340 31.722 1.00 26.25 333 LYS B N 1
ATOM 2083 C CA . LYS D 2 83 ? -0.440 0.748 31.125 1.00 29.18 333 LYS B CA 1
ATOM 2084 C C . LYS D 2 83 ? -0.422 0.756 29.595 1.00 29.83 333 LYS B C 1
ATOM 2085 O O . LYS D 2 83 ? -1.253 0.107 28.958 1.00 36.60 333 LYS B O 1
ATOM 2091 N N . CYS D 2 84 ? 0.527 1.474 29.005 1.00 30.00 334 CYS B N 1
ATOM 2092 C CA A CYS D 2 84 ? 0.654 1.533 27.550 0.49 30.92 334 CYS B CA 1
ATOM 2093 C CA B CYS D 2 84 ? 0.640 1.505 27.554 0.51 30.93 334 CYS B CA 1
ATOM 2094 C C . CYS D 2 84 ? 2.001 1.002 27.100 1.00 30.86 334 CYS B C 1
ATOM 2095 O O . CYS D 2 84 ? 2.214 0.752 25.912 1.00 36.79 334 CYS B O 1
ATOM 2100 N N . ASN D 2 85 ? 2.914 0.851 28.055 1.00 37.15 335 ASN B N 1
ATOM 2101 C CA . ASN D 2 85 ? 4.273 0.411 27.761 1.00 43.80 335 ASN B CA 1
ATOM 2102 C C . ASN D 2 85 ? 4.934 1.348 26.760 1.00 42.00 335 ASN B C 1
ATOM 2103 O O . ASN D 2 85 ? 5.617 0.925 25.826 1.00 47.22 335 ASN B O 1
ATOM 2108 N N . ALA D 2 86 ? 4.688 2.636 26.967 1.00 40.48 336 ALA B N 1
ATOM 2109 C CA . ALA D 2 86 ? 5.345 3.686 26.216 1.00 34.35 336 ALA B CA 1
ATOM 2110 C C . ALA D 2 86 ? 6.565 4.111 27.011 1.00 27.01 336 ALA B C 1
ATOM 2111 O O . ALA D 2 86 ? 6.684 3.788 28.191 1.00 31.86 336 ALA B O 1
ATOM 2113 N N . SER D 2 87 ? 7.468 4.844 26.372 1.00 27.92 337 SER B N 1
ATOM 2114 C CA . SER D 2 87 ? 8.627 5.381 27.083 1.00 28.74 337 SER B CA 1
ATOM 2115 C C . SER D 2 87 ? 8.239 6.686 27.775 1.00 26.33 337 SER B C 1
ATOM 2116 O O . SER D 2 87 ? 7.247 7.319 27.400 1.00 23.62 337 SER B O 1
ATOM 2119 N N . GLU D 2 88 ? 9.007 7.091 28.780 1.00 24.65 338 GLU B N 1
ATOM 2120 C CA . GLU D 2 88 ? 8.755 8.375 29.424 1.00 23.43 338 GLU B CA 1
ATOM 2121 C C . GLU D 2 88 ? 8.832 9.510 28.409 1.00 22.94 338 GLU B C 1
ATOM 2122 O O . GLU D 2 88 ? 8.002 10.423 28.429 1.00 20.17 338 GLU B O 1
ATOM 2128 N N . LYS D 2 89 ? 9.803 9.442 27.502 1.00 21.48 339 LYS B N 1
ATOM 2129 C CA . LYS D 2 89 ? 9.942 10.468 26.476 1.00 19.92 339 LYS B CA 1
ATOM 2130 C C . LYS D 2 89 ? 8.683 10.574 25.609 1.00 20.36 339 LYS B C 1
ATOM 2131 O O . LYS D 2 89 ? 8.218 11.677 25.301 1.00 22.23 339 LYS B O 1
ATOM 2137 N N . GLU D 2 90 ? 8.127 9.423 25.243 1.00 21.72 340 GLU B N 1
ATOM 2138 C CA . GLU D 2 90 ? 6.892 9.382 24.456 1.00 24.48 340 GLU B CA 1
ATOM 2139 C C . GLU D 2 90 ? 5.726 10.055 25.171 1.00 19.40 340 GLU B C 1
ATOM 2140 O O . GLU D 2 90 ? 4.947 10.797 24.553 1.00 20.35 340 GLU B O 1
ATOM 2146 N N . VAL D 2 91 ? 5.592 9.798 26.468 1.00 18.36 341 VAL B N 1
ATOM 2147 C CA . VAL D 2 91 ? 4.515 10.420 27.219 1.00 14.67 341 VAL B CA 1
ATOM 2148 C C . VAL D 2 91 ? 4.748 11.928 27.308 1.00 17.09 341 VAL B C 1
ATOM 2149 O O . VAL D 2 91 ? 3.827 12.724 27.084 1.00 15.99 341 VAL B O 1
ATOM 2153 N N . ARG D 2 92 ? 5.975 12.331 27.625 1.00 16.94 342 ARG B N 1
ATOM 2154 C CA A ARG D 2 92 ? 6.302 13.754 27.696 0.44 15.95 342 ARG B CA 1
ATOM 2155 C CA B ARG D 2 92 ? 6.273 13.759 27.712 0.56 15.90 342 ARG B CA 1
ATOM 2156 C C . ARG D 2 92 ? 6.023 14.465 26.375 1.00 15.41 342 ARG B C 1
ATOM 2157 O O . ARG D 2 92 ? 5.517 15.590 26.351 1.00 17.24 342 ARG B O 1
ATOM 2172 N N . ASN D 2 93 ? 6.355 13.810 25.262 1.00 16.96 343 ASN B N 1
ATOM 2173 C CA . ASN D 2 93 ? 6.101 14.413 23.953 1.00 17.32 343 ASN B CA 1
ATOM 2174 C C . ASN D 2 93 ? 4.606 14.598 23.711 1.00 14.78 343 ASN B C 1
ATOM 2175 O O . ASN D 2 93 ? 4.161 15.599 23.146 1.00 15.70 343 ASN B O 1
ATOM 2180 N N . ALA D 2 94 ? 3.820 13.638 24.177 1.00 15.84 344 ALA B N 1
ATOM 2181 C CA . ALA D 2 94 ? 2.374 13.755 24.067 1.00 14.49 344 ALA B CA 1
ATOM 2182 C C . ALA D 2 94 ? 1.839 14.934 24.890 1.00 13.03 344 ALA B C 1
ATOM 2183 O O . ALA D 2 94 ? 0.889 15.596 24.474 1.00 14.64 344 ALA B O 1
ATOM 2185 N N . ILE D 2 95 ? 2.452 15.200 26.043 1.00 15.25 345 ILE B N 1
ATOM 2186 C CA . ILE D 2 95 ? 2.012 16.321 26.871 1.00 14.50 345 ILE B CA 1
ATOM 2187 C C . ILE D 2 95 ? 2.366 17.634 26.178 1.00 13.95 345 ILE B C 1
ATOM 2188 O O . ILE D 2 95 ? 1.524 18.527 26.086 1.00 14.42 345 ILE B O 1
ATOM 2193 N N . THR D 2 96 ? 3.600 17.739 25.688 1.00 13.33 346 THR B N 1
ATOM 2194 C CA . THR D 2 96 ? 4.028 18.923 24.940 1.00 13.45 346 THR B CA 1
ATOM 2195 C C . THR D 2 96 ? 3.042 19.223 23.820 1.00 14.24 346 THR B C 1
ATOM 2196 O O . THR D 2 96 ? 2.610 20.371 23.626 1.00 13.78 346 THR B O 1
ATOM 2200 N N . THR D 2 97 ? 2.660 18.173 23.097 1.00 14.00 347 THR B N 1
ATOM 2201 C CA . THR D 2 97 ? 1.780 18.332 21.952 1.00 13.40 347 THR B CA 1
ATOM 2202 C C . THR D 2 97 ? 0.397 18.799 22.378 1.00 12.56 347 THR B C 1
ATOM 2203 O O . THR D 2 97 ? -0.167 19.705 21.762 1.00 14.54 347 THR B O 1
ATOM 2207 N N . LYS D 2 98 ? -0.145 18.201 23.437 1.00 12.49 348 LYS B N 1
ATOM 2208 C CA . LYS D 2 98 ? -1.486 18.573 23.885 1.00 14.98 348 LYS B CA 1
ATOM 2209 C C . LYS D 2 98 ? -1.516 20.023 24.363 1.00 13.25 348 LYS B C 1
ATOM 2210 O O . LYS D 2 98 ? -2.467 20.756 24.085 1.00 14.07 348 LYS B O 1
ATOM 2216 N N . CYS D 2 99 ? -0.470 20.444 25.068 1.00 14.42 349 CYS B N 1
ATOM 2217 C CA . CYS D 2 99 ? -0.391 21.829 25.529 1.00 15.73 349 CYS B CA 1
ATOM 2218 C C . CYS D 2 99 ? -0.355 22.789 24.344 1.00 16.35 349 CYS B C 1
ATOM 2219 O O . CYS D 2 99 ? -1.037 23.807 24.334 1.00 19.66 349 CYS B O 1
ATOM 2222 N N . ALA D 2 100 ? 0.436 22.439 23.333 1.00 15.52 350 ALA B N 1
ATOM 2223 C CA . ALA D 2 100 ? 0.512 23.260 22.127 1.00 15.21 350 ALA B CA 1
ATOM 2224 C C . ALA D 2 100 ? -0.842 23.296 21.409 1.00 16.36 350 ALA B C 1
ATOM 2225 O O . ALA D 2 100 ? -1.261 24.346 20.908 1.00 16.14 350 ALA B O 1
ATOM 2227 N N . ASP D 2 101 ? -1.528 22.156 21.389 1.00 15.43 351 ASP B N 1
ATOM 2228 C CA . ASP D 2 101 ? -2.843 22.043 20.768 1.00 13.83 351 ASP B CA 1
ATOM 2229 C C . ASP D 2 101 ? -3.870 22.935 21.459 1.00 16.87 351 ASP B C 1
ATOM 2230 O O . ASP D 2 101 ? -4.660 23.618 20.795 1.00 18.22 351 ASP B O 1
ATOM 2235 N N . GLU D 2 102 ? -3.868 22.935 22.790 1.00 17.78 352 GLU B N 1
ATOM 2236 C CA . GLU D 2 102 ? -4.848 23.751 23.509 1.00 18.47 352 GLU B CA 1
ATOM 2237 C C . GLU D 2 102 ? -4.512 25.233 23.401 1.00 19.88 352 GLU B C 1
ATOM 2238 O O . GLU D 2 102 ? -5.408 26.070 23.301 1.00 20.64 352 GLU B O 1
ATOM 2244 N N . ASN D 2 103 ? -3.223 25.558 23.396 1.00 17.21 353 ASN B N 1
ATOM 2245 C CA . ASN D 2 103 ? -2.809 26.930 23.164 1.00 16.03 353 ASN B CA 1
ATOM 2246 C C . ASN D 2 103 ? -3.329 27.423 21.807 1.00 19.94 353 ASN B C 1
ATOM 2247 O O . ASN D 2 103 ? -3.853 28.531 21.709 1.00 20.04 353 ASN B O 1
ATOM 2252 N N . LYS D 2 104 ? -3.212 26.581 20.781 1.00 18.18 354 LYS B N 1
ATOM 2253 C CA . LYS D 2 104 ? -3.714 26.915 19.448 1.00 18.84 354 LYS B CA 1
ATOM 2254 C C . LYS D 2 104 ? -5.222 27.146 19.464 1.00 23.33 354 LYS B C 1
ATOM 2255 O O . LYS D 2 104 ? -5.723 28.080 18.831 1.00 25.74 354 LYS B O 1
ATOM 2277 N N . LYS D 2 107 ? -6.197 30.435 20.939 1.00 26.78 357 LYS B N 1
ATOM 2278 C CA . LYS D 2 107 ? -5.923 31.531 20.019 1.00 27.95 357 LYS B CA 1
ATOM 2279 C C . LYS D 2 107 ? -6.957 31.602 18.900 1.00 33.15 357 LYS B C 1
ATOM 2280 O O . LYS D 2 107 ? -7.347 32.689 18.481 1.00 34.67 357 LYS B O 1
ATOM 2286 N N . ILE D 2 108 ? -7.389 30.440 18.419 1.00 28.34 358 ILE B N 1
ATOM 2287 C CA . ILE D 2 108 ? -8.396 30.371 17.363 1.00 28.77 358 ILE B CA 1
ATOM 2288 C C . ILE D 2 108 ? -9.719 30.947 17.844 1.00 33.67 358 ILE B C 1
ATOM 2289 O O . ILE D 2 108 ? -10.368 31.725 17.135 1.00 34.81 358 ILE B O 1
ATOM 2294 N N . GLN D 2 109 ? -10.110 30.564 19.054 1.00 31.00 359 GLN B N 1
ATOM 2295 C CA . GLN D 2 109 ? -11.378 31.002 19.627 1.00 32.74 359 GLN B CA 1
ATOM 2296 C C . GLN D 2 109 ? -11.382 32.503 19.917 1.00 39.35 359 GLN B C 1
ATOM 2297 O O . GLN D 2 109 ? -12.449 33.120 20.010 1.00 41.99 359 GLN B O 1
ATOM 2303 N N . ASN D 2 110 ? -10.194 33.086 20.054 1.00 33.89 360 ASN B N 1
ATOM 2304 C CA . ASN D 2 110 ? -10.067 34.536 20.210 1.00 43.01 360 ASN B CA 1
ATOM 2305 C C . ASN D 2 110 ? -10.377 35.274 18.913 1.00 41.61 360 ASN B C 1
ATOM 2306 O O . ASN D 2 110 ? -11.092 36.279 18.912 1.00 43.48 360 ASN B O 1
ATOM 2311 N N . VAL D 2 111 ? -9.822 34.775 17.813 1.00 37.35 361 VAL B N 1
ATOM 2312 C CA . VAL D 2 111 ? -10.063 35.356 16.498 1.00 41.77 361 VAL B CA 1
ATOM 2313 C C . VAL D 2 111 ? -11.543 35.236 16.139 1.00 45.12 361 VAL B C 1
ATOM 2314 O O . VAL D 2 111 ? -12.131 36.152 15.559 1.00 44.49 361 VAL B O 1
ATOM 2318 N N . LYS D 2 112 ? -11.932 34.089 16.447 1.00 43.89 362 LYS B N 1
ATOM 2319 C CA . LYS D 2 112 ? -13.356 33.837 16.257 1.00 44.88 362 LYS B CA 1
ATOM 2320 C C . LYS D 2 112 ? -14.210 34.842 17.031 1.00 51.58 362 LYS B C 1
ATOM 2321 O O . LYS D 2 112 ? -15.240 35.306 16.536 1.00 53.37 362 LYS B O 1
ATOM 2327 N N . ARG D 2 113 ? -13.798 35.182 18.252 0.85 43.81 363 ARG B N 1
ATOM 2328 C CA . ARG D 2 113 ? -14.567 36.090 19.116 0.85 42.57 363 ARG B CA 1
ATOM 2329 C C . ARG D 2 113 ? -14.642 37.523 18.577 0.85 47.31 363 ARG B C 1
ATOM 2330 O O . ARG D 2 113 ? -15.676 38.179 18.669 0.85 44.77 363 ARG B O 1
ATOM 2338 N N . ARG D 2 114 ? -13.524 37.995 18.036 0.76 50.39 364 ARG B N 1
ATOM 2339 C CA . ARG D 2 114 ? -13.415 39.285 17.354 0.76 46.86 364 ARG B CA 1
ATOM 2340 C C . ARG D 2 114 ? -12.966 39.120 15.905 0.76 51.47 364 ARG B C 1
ATOM 2341 O O . ARG D 2 114 ? -13.673 39.513 14.978 0.76 54.99 364 ARG B O 1
#

Solvent-accessible surface area: 14810 Å² total

Nearest PDB structures (foldseek):
  4ix7-assembly1_B  TM=9.796E-01  e=1.537E-16  Drosophila melanogaster
  4x0g-assembly2_D  TM=9.344E-01  e=4.306E-09  Drosophila melanogaster
  7yul-assembly1_A  TM=8.717E-01  e=7.449E-04  Homo sapiens
  8yzs-assembly2_B  TM=7.654E-01  e=1.937E-02  Homo sapiens
  2xio-assembly1_A  TM=3.908E-01  e=4.421E+00  Homo sapiens

B-factor: mean 24.57, std 10.2, range [11.33, 74.65]